Protein AF-A0A8T1FTD6-F1 (afdb_monomer_lite)

Radius of gyration: 71.57 Å; chains: 1; bounding box: 140×74×219 Å

Structure (mmCIF, N/CA/C/O backbone):
data_AF-A0A8T1FTD6-F1
#
_entry.id   AF-A0A8T1FTD6-F1
#
loop_
_atom_site.group_PDB
_atom_site.id
_atom_site.type_symbol
_atom_site.label_atom_id
_atom_site.label_alt_id
_atom_site.label_comp_id
_atom_site.label_asym_id
_atom_site.label_entity_id
_atom_site.label_seq_id
_atom_site.pdbx_PDB_ins_code
_atom_site.Cartn_x
_atom_site.Cartn_y
_atom_site.Cartn_z
_atom_site.occupancy
_atom_site.B_iso_or_equiv
_atom_site.auth_seq_id
_atom_site.auth_comp_id
_atom_site.auth_asym_id
_atom_site.auth_atom_id
_atom_site.pdbx_PDB_model_num
ATOM 1 N N . MET A 1 1 ? 61.901 0.747 -95.618 1.00 60.00 1 MET A N 1
ATOM 2 C CA . MET A 1 1 ? 61.242 2.050 -95.369 1.00 60.00 1 MET A CA 1
ATOM 3 C C . MET A 1 1 ? 59.768 1.871 -94.988 1.00 60.00 1 MET A C 1
ATOM 5 O O . MET A 1 1 ? 59.402 2.328 -93.919 1.00 60.00 1 MET A O 1
ATOM 9 N N . ALA A 1 2 ? 58.939 1.158 -95.769 1.00 61.50 2 ALA A N 1
ATOM 10 C CA . ALA A 1 2 ? 57.506 0.977 -95.464 1.00 61.50 2 ALA A CA 1
ATOM 11 C C . ALA A 1 2 ? 57.196 0.184 -94.167 1.00 61.50 2 ALA A C 1
ATOM 13 O O . ALA A 1 2 ? 56.330 0.604 -93.408 1.00 61.50 2 ALA A O 1
ATOM 14 N N . ASN A 1 3 ? 57.953 -0.881 -93.853 1.00 69.00 3 ASN A N 1
ATOM 15 C CA . ASN A 1 3 ? 57.738 -1.686 -92.632 1.00 69.00 3 ASN A CA 1
ATOM 16 C C . ASN A 1 3 ? 57.957 -0.917 -91.315 1.00 69.00 3 ASN A C 1
ATOM 18 O O . ASN A 1 3 ? 57.307 -1.227 -90.323 1.00 69.00 3 ASN A O 1
ATOM 22 N N . HIS A 1 4 ? 58.845 0.084 -91.285 1.00 73.50 4 HIS A N 1
ATOM 23 C CA . HIS A 1 4 ? 59.092 0.860 -90.061 1.00 73.50 4 HIS A CA 1
ATOM 24 C C . HIS A 1 4 ? 57.955 1.841 -89.762 1.00 73.50 4 HIS A C 1
ATOM 26 O O . HIS A 1 4 ? 57.521 1.931 -88.623 1.00 73.50 4 HIS A O 1
ATOM 32 N N . ALA A 1 5 ? 57.386 2.485 -90.784 1.00 79.50 5 ALA A N 1
ATOM 33 C CA . ALA A 1 5 ? 56.267 3.408 -90.594 1.00 79.50 5 ALA A CA 1
ATOM 34 C C . ALA A 1 5 ? 54.985 2.705 -90.103 1.00 79.50 5 ALA A C 1
ATOM 36 O O . ALA A 1 5 ? 54.202 3.279 -89.347 1.00 79.50 5 ALA A O 1
ATOM 37 N N . GLU A 1 6 ? 54.750 1.463 -90.528 1.00 84.56 6 GLU A N 1
ATOM 38 C CA . GLU A 1 6 ? 53.620 0.659 -90.052 1.00 84.56 6 GLU A CA 1
ATOM 39 C C . GLU A 1 6 ? 53.838 0.163 -88.615 1.00 84.56 6 GLU A C 1
ATOM 41 O O . GLU A 1 6 ? 52.917 0.185 -87.795 1.00 84.56 6 GLU A O 1
ATOM 46 N N . GLN A 1 7 ? 55.079 -0.198 -88.283 1.00 85.75 7 GLN A N 1
ATOM 47 C CA . GLN A 1 7 ? 55.478 -0.548 -86.925 1.00 85.75 7 GLN A CA 1
ATOM 48 C C . GLN A 1 7 ? 55.322 0.641 -85.962 1.00 85.75 7 GLN A C 1
ATOM 50 O O . GLN A 1 7 ? 54.724 0.471 -84.902 1.00 85.75 7 GLN A O 1
ATOM 55 N N . ASP A 1 8 ? 55.734 1.848 -86.355 1.00 88.94 8 ASP A N 1
ATOM 56 C CA . ASP A 1 8 ? 55.569 3.064 -85.547 1.00 88.94 8 ASP A CA 1
ATOM 57 C C . ASP A 1 8 ? 54.092 3.410 -85.318 1.00 88.94 8 ASP A C 1
ATOM 59 O O . ASP A 1 8 ? 53.699 3.798 -84.218 1.00 88.94 8 ASP A O 1
ATOM 63 N N . ARG A 1 9 ? 53.221 3.227 -86.320 1.00 89.38 9 ARG A N 1
ATOM 64 C CA . ARG A 1 9 ? 51.765 3.405 -86.142 1.00 89.38 9 ARG A CA 1
ATOM 65 C C . ARG A 1 9 ? 51.189 2.420 -85.133 1.00 89.38 9 ARG A C 1
ATOM 67 O O . ARG A 1 9 ? 50.358 2.803 -84.312 1.00 89.38 9 ARG A O 1
ATOM 74 N N . ARG A 1 10 ? 51.633 1.162 -85.179 1.00 92.12 10 ARG A N 1
ATOM 75 C CA . ARG A 1 10 ? 51.197 0.127 -84.237 1.00 92.12 10 ARG A CA 1
ATOM 76 C C . ARG A 1 10 ? 51.684 0.414 -82.817 1.00 92.12 10 ARG A C 1
ATOM 78 O O . ARG A 1 10 ? 50.910 0.236 -81.883 1.00 92.12 10 ARG A O 1
ATOM 85 N N . VAL A 1 11 ? 52.922 0.881 -82.657 1.00 93.38 11 VAL A N 1
ATOM 86 C CA . VAL A 1 11 ? 53.468 1.297 -81.356 1.00 93.38 11 VAL A CA 1
ATOM 87 C C . VAL A 1 11 ? 52.673 2.476 -80.797 1.00 93.38 11 VAL A C 1
ATOM 89 O O . VAL A 1 11 ? 52.152 2.364 -79.694 1.00 93.38 11 VAL A O 1
ATOM 92 N N . ASN A 1 12 ? 52.456 3.536 -81.580 1.00 93.44 12 ASN A N 1
ATOM 93 C CA . ASN A 1 12 ? 51.663 4.695 -81.151 1.00 93.44 12 ASN A CA 1
ATOM 94 C C . ASN A 1 12 ? 50.221 4.320 -80.757 1.00 93.44 12 ASN A C 1
ATOM 96 O O . ASN A 1 12 ? 49.676 4.849 -79.790 1.00 93.44 12 ASN A O 1
ATOM 100 N N . PHE A 1 13 ? 49.596 3.388 -81.484 1.00 95.00 13 PHE A N 1
ATOM 101 C CA . PHE A 1 13 ? 48.263 2.886 -81.146 1.00 95.00 13 PHE A CA 1
ATOM 102 C C . PHE A 1 13 ? 48.249 2.128 -79.812 1.00 95.00 13 PHE A C 1
ATOM 104 O O . PHE A 1 13 ? 47.367 2.354 -78.985 1.00 95.00 13 PHE A O 1
ATOM 111 N N . LEU A 1 14 ? 49.235 1.258 -79.577 1.00 95.75 14 LEU A N 1
ATOM 112 C CA . LEU A 1 14 ? 49.368 0.529 -78.314 1.00 95.75 14 LEU A CA 1
ATOM 113 C C . LEU A 1 14 ? 49.694 1.467 -77.144 1.00 95.75 14 LEU A C 1
ATOM 115 O O . LEU A 1 14 ? 49.126 1.309 -76.069 1.00 95.75 14 LEU A O 1
ATOM 119 N N . GLU A 1 15 ? 50.544 2.473 -77.349 1.00 95.44 15 GLU A N 1
ATOM 120 C CA . GLU A 1 15 ? 50.829 3.500 -76.342 1.00 95.44 15 GLU A CA 1
ATOM 121 C C . GLU A 1 15 ? 49.576 4.291 -75.960 1.00 95.44 15 GLU A C 1
ATOM 123 O O . GLU A 1 15 ? 49.365 4.580 -74.781 1.00 95.44 15 GLU A O 1
ATOM 128 N N . GLN A 1 16 ? 48.719 4.616 -76.933 1.00 95.44 16 GLN A N 1
ATOM 129 C CA . GLN A 1 16 ? 47.445 5.271 -76.652 1.00 95.44 16 GLN A CA 1
ATOM 130 C C . GLN A 1 16 ? 46.501 4.351 -75.866 1.00 95.44 16 GLN A C 1
ATOM 132 O O . GLN A 1 16 ? 45.931 4.787 -74.871 1.00 95.44 16 GLN A O 1
ATOM 137 N N . GLN A 1 17 ? 46.396 3.071 -76.239 1.00 96.56 17 GLN A N 1
ATOM 138 C CA . GLN A 1 17 ? 45.593 2.103 -75.483 1.00 96.56 17 GLN A CA 1
ATOM 139 C C . GLN A 1 17 ? 46.074 1.943 -74.039 1.00 96.56 17 GLN A C 1
ATOM 141 O O . GLN A 1 17 ? 45.253 1.863 -73.128 1.00 96.56 17 GLN A O 1
ATOM 146 N N . ILE A 1 18 ? 47.391 1.919 -73.813 1.00 96.69 18 ILE A N 1
ATOM 147 C CA . ILE A 1 18 ? 47.960 1.858 -72.462 1.00 96.69 18 ILE A CA 1
ATOM 148 C C . ILE A 1 18 ? 47.559 3.104 -71.666 1.00 96.69 18 ILE A C 1
ATOM 150 O O . ILE A 1 18 ? 47.078 2.966 -70.544 1.00 96.69 18 ILE A O 1
ATOM 154 N N . LYS A 1 19 ? 47.674 4.305 -72.246 1.00 97.00 19 LYS A N 1
ATOM 155 C CA . LYS A 1 19 ? 47.257 5.555 -71.583 1.00 97.00 19 LYS A CA 1
ATOM 156 C C . LYS A 1 19 ? 45.770 5.557 -71.227 1.00 97.00 19 LYS A C 1
ATOM 158 O O . LYS A 1 19 ? 45.411 5.954 -70.119 1.00 97.00 19 LYS A O 1
ATOM 163 N N . ASP A 1 20 ? 44.915 5.090 -72.133 1.00 96.75 20 ASP A N 1
ATOM 164 C CA . ASP A 1 20 ? 43.470 5.028 -71.904 1.00 96.75 20 ASP A CA 1
ATOM 165 C C . ASP A 1 20 ? 43.126 4.033 -70.779 1.00 96.75 20 ASP A C 1
ATOM 167 O O . ASP A 1 20 ? 42.320 4.340 -69.896 1.00 96.75 20 ASP A O 1
ATOM 171 N N . LEU A 1 21 ? 43.786 2.869 -70.754 1.00 97.25 21 LEU A N 1
ATOM 172 C CA . LEU A 1 21 ? 43.643 1.866 -69.692 1.00 97.25 21 LEU A CA 1
ATOM 173 C C . LEU A 1 21 ? 44.149 2.373 -68.337 1.00 97.25 21 LEU A C 1
ATOM 175 O O . LEU A 1 21 ? 43.490 2.169 -67.318 1.00 97.25 21 LEU A O 1
ATOM 179 N N . GLU A 1 22 ? 45.290 3.059 -68.307 1.00 96.88 22 GLU A N 1
ATOM 180 C CA . GLU A 1 22 ? 45.816 3.670 -67.086 1.00 96.88 22 GLU A CA 1
ATOM 181 C C . GLU A 1 22 ? 44.863 4.733 -66.535 1.00 96.88 22 GLU A C 1
ATOM 183 O O . GLU A 1 22 ? 44.631 4.785 -65.325 1.00 96.88 22 GLU A O 1
ATOM 188 N N . GLN A 1 23 ? 44.276 5.563 -67.402 1.00 96.50 23 GLN A N 1
ATOM 189 C CA . GLN A 1 23 ? 43.288 6.555 -66.989 1.00 96.50 23 GLN A CA 1
ATOM 190 C C . GLN A 1 23 ? 42.015 5.889 -66.457 1.00 96.50 23 GLN A C 1
ATOM 192 O O . GLN A 1 23 ? 41.482 6.319 -65.432 1.00 96.50 23 GLN A O 1
ATOM 197 N N . HIS A 1 24 ? 41.545 4.825 -67.112 1.00 97.31 24 HIS A N 1
ATOM 198 C CA . HIS A 1 24 ? 40.397 4.054 -66.645 1.00 97.31 24 HIS A CA 1
ATOM 199 C C . HIS A 1 24 ? 40.648 3.471 -65.251 1.00 97.31 24 HIS A C 1
ATOM 201 O O . HIS A 1 24 ? 39.852 3.692 -64.338 1.00 97.31 24 HIS A O 1
ATOM 207 N N . LEU A 1 25 ? 41.796 2.819 -65.053 1.00 97.31 25 LEU A N 1
ATOM 208 C CA . LEU A 1 25 ? 42.179 2.243 -63.766 1.00 97.31 25 LEU A CA 1
ATOM 209 C C . LEU A 1 25 ? 42.292 3.318 -62.674 1.00 97.31 25 LEU A C 1
ATOM 211 O O . LEU A 1 25 ? 41.846 3.109 -61.548 1.00 97.31 25 LEU A O 1
ATOM 215 N N . ARG A 1 26 ? 42.852 4.494 -62.990 1.00 96.94 26 ARG A N 1
ATOM 216 C CA . ARG A 1 26 ? 42.913 5.629 -62.051 1.00 96.94 26 ARG A CA 1
ATOM 217 C C . ARG A 1 26 ? 41.517 6.087 -61.632 1.00 96.94 26 ARG A C 1
ATOM 219 O O . ARG A 1 26 ? 41.287 6.280 -60.440 1.00 96.94 26 ARG A O 1
ATOM 226 N N . ASN A 1 27 ? 40.590 6.205 -62.581 1.00 97.06 27 ASN A N 1
ATOM 227 C CA . ASN A 1 27 ? 39.211 6.606 -62.304 1.00 97.06 27 ASN A CA 1
ATOM 228 C C . ASN A 1 27 ? 38.476 5.558 -61.443 1.00 97.06 27 ASN A C 1
ATOM 230 O O . ASN A 1 27 ? 37.770 5.910 -60.494 1.00 97.06 27 ASN A O 1
ATOM 234 N N . GLU A 1 28 ? 38.659 4.266 -61.722 1.00 97.19 28 GLU A N 1
ATOM 235 C CA . GLU A 1 28 ? 38.095 3.176 -60.913 1.00 97.19 28 GLU A CA 1
ATOM 236 C C . GLU A 1 28 ? 38.673 3.155 -59.494 1.00 97.19 28 GLU A C 1
ATOM 238 O O . GLU A 1 28 ? 37.932 3.032 -58.517 1.00 97.19 28 GLU A O 1
ATOM 243 N N . CYS A 1 29 ? 39.985 3.350 -59.353 1.00 97.12 29 CYS A N 1
ATOM 244 C CA . CYS A 1 29 ? 40.634 3.472 -58.052 1.00 97.12 29 CYS A CA 1
ATOM 245 C C . CYS A 1 29 ? 40.098 4.676 -57.268 1.00 97.12 29 CYS A C 1
ATOM 247 O O . CYS A 1 29 ? 39.746 4.535 -56.098 1.00 97.12 29 CYS A O 1
ATOM 249 N N . GLU A 1 30 ? 39.978 5.849 -57.894 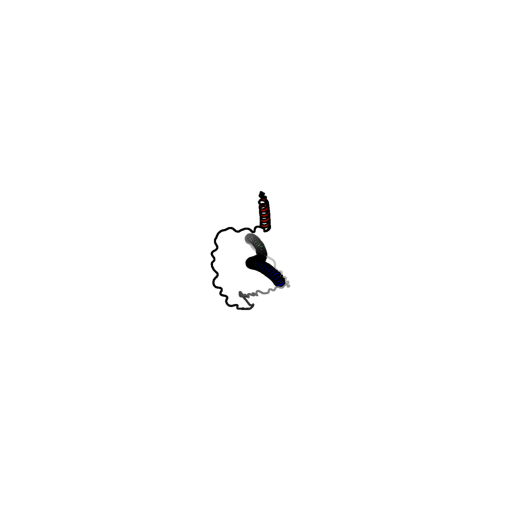1.00 97.25 30 GLU A N 1
ATOM 250 C CA . GLU A 1 30 ? 39.469 7.054 -57.234 1.00 97.25 30 GLU A CA 1
ATOM 251 C C . GLU A 1 30 ? 38.010 6.886 -56.785 1.00 97.25 30 GLU A C 1
ATOM 253 O O . GLU A 1 30 ? 37.657 7.216 -55.649 1.00 97.25 30 GLU A O 1
ATOM 258 N N . THR A 1 31 ? 37.154 6.339 -57.650 1.00 97.31 31 THR A N 1
ATOM 259 C CA . THR A 1 31 ? 35.746 6.074 -57.318 1.00 97.31 31 THR A CA 1
ATOM 260 C C . THR A 1 31 ? 35.609 5.018 -56.222 1.00 97.31 31 THR A C 1
ATOM 262 O O . THR A 1 31 ? 34.808 5.197 -55.300 1.00 97.31 31 THR A O 1
ATOM 265 N N . SER A 1 32 ? 36.429 3.964 -56.259 1.00 97.75 32 SER A N 1
ATOM 266 C CA . SER A 1 32 ? 36.483 2.934 -55.220 1.00 97.75 32 SER A CA 1
ATOM 267 C C . SER A 1 32 ? 36.910 3.512 -53.869 1.00 97.75 32 SER A C 1
ATOM 269 O O . SER A 1 32 ? 36.207 3.317 -52.876 1.00 97.75 32 SER A O 1
ATOM 271 N N . VAL A 1 33 ? 37.984 4.309 -53.818 1.00 97.62 33 VAL A N 1
ATOM 272 C CA . VAL A 1 33 ? 38.462 4.949 -52.579 1.00 97.62 33 VAL A CA 1
ATOM 273 C C . VAL A 1 33 ? 37.423 5.920 -52.016 1.00 97.62 33 VAL A C 1
ATOM 275 O O . VAL A 1 33 ? 37.133 5.877 -50.819 1.00 97.62 33 VAL A O 1
ATOM 278 N N . LYS A 1 34 ? 36.790 6.749 -52.860 1.00 97.75 34 LYS A N 1
ATOM 279 C CA . LYS A 1 34 ? 35.693 7.637 -52.428 1.00 97.75 34 LYS A CA 1
ATOM 280 C C . LYS A 1 34 ? 34.539 6.846 -51.816 1.00 97.75 34 LYS A C 1
ATOM 282 O O . LYS A 1 34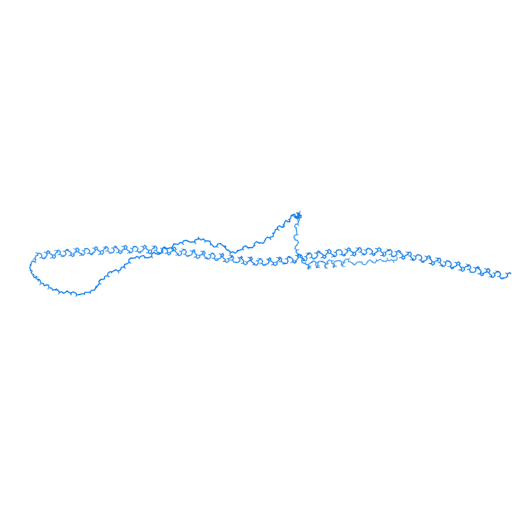 ? 34.024 7.226 -50.763 1.00 97.75 34 LYS A O 1
ATOM 287 N N . ARG A 1 35 ? 34.155 5.727 -52.435 1.00 97.75 35 ARG A N 1
ATOM 288 C CA . ARG A 1 35 ? 33.092 4.854 -51.924 1.00 97.75 35 ARG A CA 1
ATOM 289 C C . ARG A 1 35 ? 33.479 4.198 -50.601 1.00 97.75 35 ARG A C 1
ATOM 291 O O . ARG A 1 35 ? 32.666 4.175 -49.681 1.00 97.75 35 ARG A O 1
ATOM 298 N N . GLN A 1 36 ? 34.708 3.700 -50.480 1.00 97.50 36 GLN A N 1
ATOM 299 C CA . GLN A 1 36 ? 35.217 3.112 -49.239 1.00 97.50 36 GLN A CA 1
ATOM 300 C C . GLN A 1 36 ? 35.231 4.132 -48.096 1.00 97.50 36 GLN A C 1
ATOM 302 O O . GLN A 1 36 ? 34.794 3.813 -46.992 1.00 97.50 36 GLN A O 1
ATOM 307 N N . PHE A 1 37 ? 35.651 5.370 -48.364 1.00 97.94 37 PHE A N 1
ATOM 308 C CA . PHE A 1 37 ? 35.628 6.443 -47.372 1.00 97.94 37 PHE A CA 1
ATOM 309 C C . PHE A 1 37 ? 34.201 6.769 -46.903 1.00 97.94 37 PHE A C 1
ATOM 311 O O . PHE A 1 37 ? 33.947 6.851 -45.703 1.00 97.94 37 PHE A O 1
ATOM 318 N N . GLN A 1 38 ? 33.245 6.874 -47.832 1.00 98.06 38 GLN A N 1
ATOM 319 C CA . GLN A 1 38 ? 31.832 7.092 -47.497 1.00 98.06 38 GLN A CA 1
ATOM 320 C C . GLN A 1 38 ? 31.257 5.957 -46.641 1.00 98.06 38 GLN A C 1
ATOM 322 O O . GLN A 1 38 ? 30.573 6.219 -45.653 1.00 98.06 38 GLN A O 1
ATOM 327 N N . LEU A 1 39 ? 31.554 4.701 -46.987 1.00 98.19 39 LEU A N 1
ATOM 328 C CA . LEU A 1 39 ? 31.126 3.543 -46.199 1.00 98.19 39 LEU A CA 1
ATOM 329 C C . LEU A 1 39 ? 31.743 3.559 -44.797 1.00 98.19 39 LEU A C 1
ATOM 331 O O . LEU A 1 39 ? 31.040 3.316 -43.819 1.00 98.19 39 LEU A O 1
ATOM 335 N N . MET A 1 40 ? 33.027 3.902 -44.675 1.00 97.88 40 MET A N 1
ATOM 336 C CA . MET A 1 40 ? 33.703 4.014 -43.380 1.00 97.88 40 MET A CA 1
ATOM 337 C C . MET A 1 40 ? 33.052 5.082 -42.491 1.00 97.88 40 MET A C 1
ATOM 339 O O . MET A 1 40 ? 32.823 4.846 -41.305 1.00 97.88 40 MET A O 1
ATOM 343 N N . GLN A 1 41 ? 32.686 6.228 -43.069 1.00 97.56 41 GLN A N 1
ATOM 344 C CA . GLN A 1 41 ? 31.978 7.286 -42.351 1.00 97.56 41 GLN A CA 1
ATOM 345 C C . GLN A 1 41 ? 30.579 6.837 -41.902 1.00 97.56 41 GLN A C 1
ATOM 347 O O . GLN A 1 41 ? 30.210 7.045 -40.746 1.00 97.56 41 GLN A O 1
ATOM 352 N N . GLN A 1 42 ? 29.830 6.146 -42.769 1.00 97.88 42 GLN A N 1
ATOM 353 C CA . GLN A 1 42 ? 28.523 5.583 -42.413 1.00 97.88 42 GLN A CA 1
ATOM 354 C C . GLN A 1 42 ? 28.624 4.568 -41.269 1.00 97.88 42 GLN A C 1
ATOM 356 O O . GLN A 1 42 ? 27.808 4.603 -40.349 1.00 97.88 42 GLN A O 1
ATOM 361 N N . VAL A 1 43 ? 29.633 3.691 -41.286 1.00 98.12 43 VAL A N 1
ATOM 362 C CA . VAL A 1 43 ? 29.875 2.726 -40.201 1.00 98.12 43 VAL A CA 1
ATOM 363 C C . VAL A 1 43 ? 30.183 3.447 -38.888 1.00 98.12 43 VAL A C 1
ATOM 365 O O . VAL A 1 43 ? 29.629 3.082 -37.850 1.00 98.12 43 VAL A O 1
ATOM 368 N N . ALA A 1 44 ? 30.999 4.504 -38.919 1.00 97.69 44 ALA A N 1
ATOM 369 C CA . ALA A 1 44 ? 31.298 5.298 -37.729 1.00 97.69 44 ALA A CA 1
ATOM 370 C C . ALA A 1 44 ? 30.042 5.976 -37.149 1.00 97.69 44 ALA A C 1
ATOM 372 O O . ALA A 1 44 ? 29.826 5.958 -35.934 1.00 97.69 44 ALA A O 1
ATOM 373 N N . ASP A 1 45 ? 29.181 6.532 -38.002 1.00 97.50 45 ASP A N 1
ATOM 374 C CA . ASP A 1 45 ? 27.937 7.175 -37.570 1.00 97.50 45 ASP A CA 1
ATOM 375 C C . ASP A 1 45 ? 26.911 6.166 -37.036 1.00 97.50 45 ASP A C 1
ATOM 377 O O . ASP A 1 45 ? 26.231 6.436 -36.040 1.00 97.50 45 ASP A O 1
ATOM 381 N N . LEU A 1 46 ? 26.825 4.978 -37.642 1.00 98.12 46 LEU A N 1
ATOM 382 C CA . LEU A 1 46 ? 26.021 3.875 -37.115 1.00 98.12 46 LEU A CA 1
ATOM 383 C C . LEU A 1 46 ? 26.535 3.409 -35.750 1.00 98.12 46 LEU A C 1
ATOM 385 O O . LEU A 1 46 ? 25.723 3.207 -34.848 1.00 98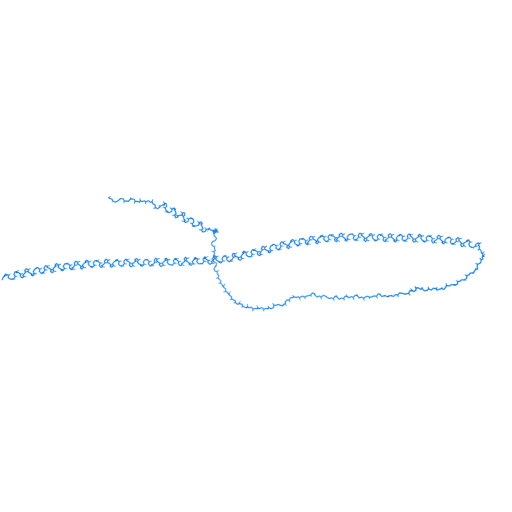.12 46 LEU A O 1
ATOM 389 N N . GLY A 1 47 ? 27.855 3.322 -35.565 1.00 98.19 47 GLY A N 1
ATOM 390 C CA . GLY A 1 47 ? 28.472 3.004 -34.276 1.00 98.19 47 GLY A CA 1
ATOM 391 C C . GLY A 1 47 ? 28.075 3.995 -33.178 1.00 98.19 47 GLY A C 1
ATOM 392 O O . GLY A 1 47 ? 27.620 3.587 -32.112 1.00 98.19 47 GLY A O 1
ATOM 393 N N . LYS A 1 48 ? 28.134 5.304 -33.461 1.00 98.06 48 LYS A N 1
ATOM 394 C CA . LYS A 1 48 ? 27.684 6.347 -32.516 1.00 98.06 48 LYS A CA 1
ATOM 395 C C . LYS A 1 48 ? 26.194 6.227 -32.189 1.00 98.06 48 LYS A C 1
ATOM 397 O O . LYS A 1 48 ? 25.799 6.341 -31.031 1.00 98.06 48 LYS A O 1
ATOM 402 N N . ARG A 1 49 ? 25.349 5.986 -33.198 1.00 97.56 49 ARG A N 1
ATOM 403 C CA . ARG A 1 49 ? 23.901 5.803 -32.992 1.00 97.56 49 ARG A CA 1
ATOM 404 C C . ARG A 1 49 ? 23.595 4.566 -32.154 1.00 97.56 49 ARG A C 1
ATOM 406 O O . ARG A 1 49 ? 22.674 4.618 -31.342 1.00 97.56 49 ARG A O 1
ATOM 413 N N . LEU A 1 50 ? 24.340 3.480 -32.343 1.00 98.19 50 LEU A N 1
ATOM 414 C CA . LEU A 1 50 ? 24.192 2.266 -31.548 1.00 98.19 50 LEU A CA 1
ATOM 415 C C . LEU A 1 50 ? 24.541 2.534 -30.081 1.00 98.19 50 LEU A C 1
ATOM 417 O O . LEU A 1 50 ? 23.710 2.267 -29.220 1.00 98.19 50 LEU A O 1
ATOM 421 N N . GLN A 1 51 ? 25.682 3.173 -29.812 1.00 97.62 51 GLN A N 1
ATOM 422 C CA . GLN A 1 51 ? 26.089 3.550 -28.453 1.00 97.62 51 GLN A CA 1
ATOM 423 C C . GLN A 1 51 ? 25.041 4.426 -27.750 1.00 97.62 51 GLN A C 1
ATOM 425 O O . GLN A 1 51 ? 24.710 4.199 -26.588 1.00 97.62 51 GLN A O 1
ATOM 430 N N . LEU A 1 52 ? 24.466 5.405 -28.460 1.00 97.81 52 LEU A N 1
ATOM 431 C CA . LEU A 1 52 ? 23.394 6.242 -27.912 1.00 97.81 52 LEU A CA 1
ATOM 432 C C . LEU A 1 52 ? 22.130 5.433 -27.592 1.00 97.81 52 LEU A C 1
ATOM 434 O O . LEU A 1 52 ? 21.504 5.655 -26.555 1.00 97.81 52 LEU A O 1
ATOM 438 N N . LYS A 1 53 ? 21.754 4.484 -28.457 1.00 96.62 53 LYS A N 1
ATOM 439 C CA . LYS A 1 53 ? 20.606 3.600 -28.213 1.00 96.62 53 LYS A CA 1
ATOM 440 C C . LYS A 1 53 ? 20.845 2.658 -27.037 1.00 96.62 53 LYS A C 1
ATOM 442 O O . LYS A 1 53 ? 19.929 2.460 -26.244 1.00 96.62 53 LYS A O 1
ATOM 447 N N . GLU A 1 54 ? 22.044 2.107 -26.898 1.00 98.06 54 GLU A N 1
ATOM 448 C CA . GLU A 1 54 ? 22.420 1.262 -25.760 1.00 98.06 54 GLU A CA 1
ATOM 449 C C . GLU A 1 54 ? 22.353 2.049 -24.448 1.00 98.06 54 GLU A C 1
ATOM 451 O O . GLU A 1 54 ? 21.717 1.600 -23.495 1.00 98.06 54 GLU A O 1
ATOM 456 N N . ALA A 1 55 ? 22.907 3.265 -24.419 1.00 97.06 55 ALA A N 1
ATOM 457 C CA . ALA A 1 55 ? 22.825 4.146 -23.256 1.00 97.06 55 ALA A CA 1
ATOM 458 C C . ALA A 1 55 ? 21.368 4.471 -22.877 1.00 97.06 55 ALA A C 1
ATOM 460 O O . ALA A 1 55 ? 20.994 4.362 -21.709 1.00 97.06 55 ALA A O 1
ATOM 461 N N . ALA A 1 56 ? 20.526 4.806 -23.861 1.00 96.19 56 ALA A N 1
ATOM 462 C CA . ALA A 1 56 ? 19.106 5.070 -23.634 1.00 96.19 56 ALA A CA 1
ATOM 463 C C . ALA A 1 56 ? 18.355 3.828 -23.124 1.00 96.19 56 ALA A C 1
ATOM 465 O O . ALA A 1 56 ? 17.539 3.929 -22.210 1.00 96.19 56 ALA A O 1
ATOM 466 N N . THR A 1 57 ? 18.656 2.651 -23.675 1.00 97.00 57 THR A N 1
ATOM 467 C CA . THR A 1 57 ? 18.033 1.386 -23.258 1.00 97.00 57 THR A CA 1
ATOM 468 C C . THR A 1 57 ? 18.415 1.041 -21.822 1.00 97.00 57 THR A C 1
ATOM 470 O O . THR A 1 57 ? 17.543 0.716 -21.023 1.00 97.00 57 THR A O 1
ATOM 473 N N . ASN A 1 58 ? 19.689 1.193 -21.457 1.00 97.81 58 ASN A N 1
ATOM 474 C CA . ASN A 1 58 ? 20.160 0.968 -20.091 1.00 97.81 58 ASN A CA 1
ATOM 475 C C . ASN A 1 58 ? 19.499 1.928 -19.094 1.00 97.81 58 ASN A C 1
ATOM 477 O O . ASN A 1 58 ? 19.072 1.504 -18.020 1.00 97.81 58 ASN A O 1
ATOM 481 N N . TYR A 1 59 ? 19.354 3.202 -19.466 1.00 97.56 59 TYR A N 1
ATOM 482 C CA . TYR A 1 59 ? 18.656 4.187 -18.643 1.00 97.56 59 TYR A CA 1
ATOM 483 C C . TYR A 1 59 ? 17.178 3.821 -18.430 1.00 97.56 59 TYR A C 1
ATOM 485 O O . TYR A 1 59 ? 16.689 3.832 -17.300 1.00 97.56 59 TYR A O 1
ATOM 493 N N . LEU A 1 60 ? 16.470 3.430 -19.494 1.00 97.56 60 LEU A N 1
ATOM 494 C CA . LEU A 1 60 ? 15.077 2.987 -19.396 1.00 97.56 60 LEU A CA 1
ATOM 495 C C . LEU A 1 60 ? 14.936 1.707 -18.563 1.00 97.56 60 LEU A C 1
ATOM 497 O O . LEU A 1 60 ? 14.006 1.595 -17.766 1.00 97.56 60 LEU A O 1
ATOM 501 N N . GLN A 1 61 ? 15.874 0.767 -18.694 1.00 97.38 61 GLN A N 1
ATOM 502 C CA . GLN A 1 61 ? 15.908 -0.453 -17.889 1.00 97.38 61 GLN A CA 1
ATOM 503 C C . GLN A 1 61 ? 16.072 -0.129 -16.397 1.00 97.38 61 GLN A C 1
ATOM 505 O O . GLN A 1 61 ? 15.402 -0.728 -15.554 1.00 97.38 61 GLN A O 1
ATOM 510 N N . GLN A 1 62 ? 16.934 0.835 -16.062 1.00 97.81 62 GLN A N 1
ATOM 511 C CA . GLN A 1 62 ? 17.111 1.298 -14.689 1.00 97.81 62 GLN A CA 1
ATOM 512 C C . GLN A 1 62 ? 15.818 1.914 -14.138 1.00 97.81 62 GLN A C 1
ATOM 514 O O . GLN A 1 62 ? 15.360 1.504 -13.072 1.00 97.81 62 GLN A O 1
ATOM 519 N N . GLN A 1 63 ? 15.195 2.830 -14.884 1.00 96.56 63 GLN A N 1
ATOM 520 C CA . GLN A 1 63 ? 13.925 3.456 -14.495 1.00 96.56 63 GLN A CA 1
ATOM 521 C C . GLN A 1 63 ? 12.810 2.420 -14.283 1.00 96.56 63 GLN A C 1
ATOM 523 O O . GLN A 1 63 ? 12.064 2.490 -13.306 1.00 96.56 63 GLN A O 1
ATOM 528 N N . LEU A 1 64 ? 12.725 1.409 -15.154 1.00 97.06 64 LEU A N 1
ATOM 529 C CA . LEU A 1 64 ? 11.765 0.316 -15.007 1.00 97.06 64 LEU A CA 1
ATOM 530 C C . LEU A 1 64 ? 12.000 -0.478 -13.715 1.00 97.06 64 LEU A C 1
ATOM 532 O O . LEU A 1 64 ? 11.050 -0.787 -12.997 1.00 97.06 64 LEU A O 1
ATOM 536 N N . ASN A 1 65 ? 13.256 -0.793 -13.397 1.00 97.50 65 ASN A N 1
ATOM 537 C CA . ASN A 1 65 ? 13.601 -1.524 -12.180 1.00 97.50 65 ASN A CA 1
ATOM 538 C C . ASN A 1 65 ? 13.283 -0.718 -10.912 1.00 97.50 65 ASN A C 1
ATOM 540 O O . ASN A 1 65 ? 12.755 -1.280 -9.951 1.00 97.50 65 ASN A O 1
ATOM 544 N N . GLU A 1 66 ? 13.551 0.588 -10.918 1.00 96.50 66 GLU A N 1
ATOM 545 C CA . GLU A 1 66 ? 13.197 1.498 -9.823 1.00 96.50 66 GLU A CA 1
ATOM 546 C C . GLU A 1 66 ? 11.676 1.550 -9.617 1.00 96.50 66 GLU A C 1
ATOM 548 O O . GLU A 1 66 ? 11.192 1.358 -8.497 1.00 96.50 66 GLU A O 1
ATOM 553 N N . ALA A 1 67 ? 10.907 1.707 -10.700 1.00 94.06 67 ALA A N 1
ATOM 554 C CA . ALA A 1 67 ? 9.447 1.717 -10.654 1.00 94.06 67 ALA A CA 1
ATOM 555 C C . ALA A 1 67 ? 8.867 0.380 -10.157 1.00 94.06 67 ALA A C 1
ATOM 557 O O . ALA A 1 67 ? 7.973 0.365 -9.309 1.00 94.06 67 ALA A O 1
ATOM 558 N N . LEU A 1 68 ? 9.404 -0.754 -10.623 1.00 97.25 68 LEU A N 1
ATOM 559 C CA . LEU A 1 68 ? 9.009 -2.083 -10.147 1.00 97.25 68 LEU A CA 1
ATOM 560 C C . LEU A 1 68 ? 9.336 -2.279 -8.662 1.00 97.25 68 LEU A C 1
ATOM 562 O O . LEU A 1 68 ? 8.536 -2.867 -7.931 1.00 97.25 68 LEU A O 1
ATOM 566 N N . GLY A 1 69 ? 10.485 -1.780 -8.202 1.00 97.38 69 GLY A N 1
ATOM 567 C CA . GLY A 1 69 ? 10.861 -1.786 -6.790 1.00 97.38 69 GLY A CA 1
ATOM 568 C C . GLY A 1 69 ? 9.884 -0.979 -5.932 1.00 97.38 69 GLY A C 1
ATOM 569 O O . GLY A 1 69 ? 9.369 -1.491 -4.935 1.00 97.38 69 GLY A O 1
ATOM 570 N N . ALA A 1 70 ? 9.565 0.246 -6.356 1.00 95.31 70 ALA A N 1
ATOM 571 C CA . ALA A 1 70 ? 8.606 1.112 -5.677 1.00 95.31 70 ALA A CA 1
ATOM 572 C C . ALA A 1 70 ? 7.202 0.487 -5.620 1.00 95.31 70 ALA A C 1
ATOM 574 O O . ALA A 1 70 ? 6.584 0.456 -4.554 1.00 95.31 70 ALA A O 1
ATOM 575 N N . TYR A 1 71 ? 6.731 -0.085 -6.731 1.00 96.19 71 TYR A N 1
ATOM 576 C CA . TYR A 1 71 ? 5.443 -0.776 -6.795 1.00 96.19 71 TYR A CA 1
ATOM 577 C C . TYR A 1 71 ? 5.377 -1.964 -5.825 1.00 96.19 71 TYR A C 1
ATOM 579 O O . TYR A 1 71 ? 4.412 -2.100 -5.073 1.00 96.19 71 TYR A O 1
ATOM 587 N N . ARG A 1 72 ? 6.421 -2.804 -5.780 1.00 97.81 72 ARG A N 1
ATOM 588 C CA . ARG A 1 72 ? 6.491 -3.939 -4.842 1.00 97.81 72 ARG A CA 1
ATOM 589 C C . ARG A 1 72 ? 6.453 -3.475 -3.385 1.00 97.81 72 ARG A C 1
ATOM 591 O O . ARG A 1 72 ? 5.708 -4.048 -2.594 1.00 97.81 72 ARG A O 1
ATOM 598 N N . ALA A 1 73 ? 7.197 -2.424 -3.040 1.00 96.38 73 ALA A N 1
ATOM 599 C CA . ALA A 1 73 ? 7.184 -1.856 -1.693 1.00 96.38 73 ALA A CA 1
ATOM 600 C C . ALA A 1 73 ? 5.803 -1.287 -1.321 1.00 96.38 73 ALA A C 1
ATOM 602 O O . ALA A 1 73 ? 5.323 -1.484 -0.204 1.00 96.38 73 ALA A O 1
ATOM 603 N N . GLN A 1 74 ? 5.131 -0.613 -2.258 1.00 95.94 74 GLN A N 1
ATOM 604 C CA . GLN A 1 74 ? 3.775 -0.111 -2.048 1.00 95.94 74 GLN A CA 1
ATOM 605 C C . GLN A 1 74 ? 2.772 -1.253 -1.861 1.00 95.94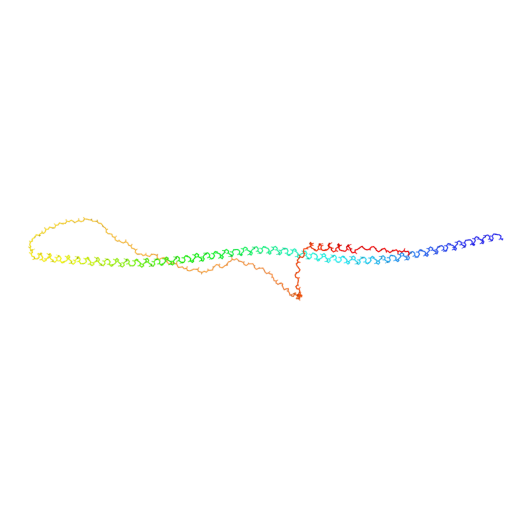 74 GLN A C 1
ATOM 607 O O . GLN A 1 74 ? 1.914 -1.170 -0.982 1.00 95.94 74 GLN A O 1
ATOM 612 N N . ARG A 1 75 ? 2.902 -2.336 -2.636 1.00 95.81 75 ARG A N 1
ATOM 613 C CA . ARG A 1 75 ? 2.041 -3.512 -2.503 1.00 95.81 75 ARG A CA 1
ATOM 614 C C . ARG A 1 75 ? 2.189 -4.175 -1.135 1.00 95.81 75 ARG A C 1
ATOM 616 O O . ARG A 1 75 ? 1.182 -4.411 -0.481 1.00 95.81 75 ARG A O 1
ATOM 623 N N . GLN A 1 76 ? 3.422 -4.372 -0.669 1.00 95.69 76 GLN A N 1
ATOM 624 C CA . GLN A 1 76 ? 3.686 -4.916 0.668 1.00 95.69 76 GLN A CA 1
ATOM 625 C C . GLN A 1 76 ? 3.058 -4.062 1.777 1.00 95.69 76 GLN A C 1
ATOM 627 O O . GLN A 1 76 ? 2.456 -4.601 2.701 1.00 95.69 76 GLN A O 1
ATOM 632 N N . ARG A 1 77 ? 3.141 -2.728 1.669 1.00 95.19 77 ARG A N 1
ATOM 633 C CA . ARG A 1 77 ? 2.478 -1.818 2.618 1.00 95.19 77 ARG A CA 1
ATOM 634 C C . ARG A 1 77 ? 0.957 -1.955 2.584 1.00 95.19 77 ARG A C 1
ATOM 636 O O . ARG A 1 77 ? 0.334 -1.933 3.638 1.00 95.19 77 ARG A O 1
ATOM 643 N N . ALA A 1 78 ? 0.360 -2.087 1.400 1.00 92.69 78 ALA A N 1
ATOM 644 C CA . ALA A 1 78 ? -1.082 -2.275 1.268 1.00 92.69 78 ALA A CA 1
ATOM 645 C C . ALA A 1 78 ? -1.543 -3.593 1.910 1.00 92.69 78 ALA A C 1
ATOM 647 O O . ALA A 1 78 ? -2.506 -3.589 2.673 1.00 92.69 78 ALA A O 1
ATOM 648 N N . ASP A 1 79 ? -0.818 -4.688 1.669 1.00 94.19 79 ASP A N 1
ATOM 649 C CA . ASP A 1 79 ? -1.124 -5.992 2.263 1.00 94.19 79 ASP A CA 1
ATOM 650 C C . ASP A 1 79 ? -0.963 -5.949 3.802 1.00 94.19 79 ASP A C 1
ATOM 652 O O . ASP A 1 79 ? -1.804 -6.473 4.534 1.00 94.19 79 ASP A O 1
ATOM 656 N N . GLN A 1 80 ? 0.058 -5.249 4.319 1.00 92.75 80 GLN A N 1
ATOM 657 C CA . GLN A 1 80 ? 0.238 -5.040 5.762 1.00 92.75 80 GLN A CA 1
ATOM 658 C C . GLN A 1 80 ? -0.915 -4.235 6.380 1.00 92.75 80 GLN A C 1
ATOM 660 O O . GLN A 1 80 ? -1.478 -4.642 7.396 1.00 92.75 80 GLN A O 1
ATOM 665 N N . LEU A 1 81 ? -1.314 -3.126 5.750 1.00 92.19 81 LEU A N 1
ATOM 666 C CA . LEU A 1 81 ? -2.453 -2.323 6.203 1.00 92.19 81 LEU A CA 1
ATOM 667 C C . LEU A 1 81 ? -3.764 -3.118 6.166 1.00 92.19 81 LEU A C 1
ATOM 669 O O . LEU A 1 81 ? -4.609 -2.942 7.042 1.00 92.19 81 LEU A O 1
ATOM 673 N N . GLN A 1 82 ? -3.932 -4.016 5.192 1.00 90.25 82 GLN A N 1
ATOM 674 C CA . GLN A 1 82 ? -5.093 -4.897 5.118 1.00 90.25 82 GLN A CA 1
ATOM 675 C C . GLN A 1 82 ? -5.141 -5.862 6.312 1.00 90.25 82 GLN A C 1
ATOM 677 O O . GLN A 1 82 ? -6.187 -5.973 6.955 1.00 90.25 82 GLN A O 1
ATOM 682 N N . LEU A 1 83 ? -4.018 -6.493 6.669 1.00 88.88 83 LEU A N 1
ATOM 683 C CA . LEU A 1 83 ? -3.928 -7.355 7.855 1.00 88.88 83 LEU A CA 1
ATOM 684 C C . LEU A 1 83 ? -4.201 -6.581 9.155 1.00 88.88 83 LEU A C 1
ATOM 686 O O . LEU A 1 83 ? -4.978 -7.032 9.998 1.00 88.88 83 LEU A O 1
ATOM 690 N N . GLU A 1 84 ? -3.622 -5.386 9.302 1.00 89.25 84 GLU A N 1
ATOM 691 C CA . GLU A 1 84 ? -3.869 -4.517 10.459 1.00 89.25 84 GLU A CA 1
ATOM 692 C C . GLU A 1 84 ? -5.336 -4.070 10.544 1.00 89.25 84 GLU A C 1
ATOM 694 O O . GLU A 1 84 ? -5.894 -3.983 11.640 1.00 89.25 84 GLU A O 1
ATOM 699 N N . SER A 1 85 ? -5.983 -3.811 9.403 1.00 81.31 85 SER A N 1
ATOM 700 C CA . SER A 1 85 ? -7.399 -3.435 9.358 1.00 81.31 85 SER A CA 1
ATOM 701 C C . SER A 1 85 ? -8.325 -4.570 9.807 1.00 81.31 85 SER A C 1
ATOM 703 O O . SER A 1 85 ? -9.270 -4.311 10.552 1.00 81.31 85 SER A O 1
ATOM 705 N N . GLY A 1 86 ? -8.018 -5.823 9.442 1.00 84.75 86 GLY A N 1
ATOM 706 C CA . GLY A 1 86 ? -8.753 -7.001 9.914 1.00 84.75 86 GLY A CA 1
ATOM 707 C C . GLY A 1 86 ? -8.631 -7.183 11.429 1.00 84.75 86 GLY A C 1
ATOM 708 O O . GLY A 1 86 ? -9.637 -7.327 12.118 1.00 84.75 86 GLY A O 1
ATOM 709 N N . SER A 1 87 ? -7.412 -7.055 11.963 1.00 88.12 87 SER A N 1
ATOM 710 C CA . SER A 1 87 ? -7.151 -7.130 13.409 1.00 88.12 87 SER A CA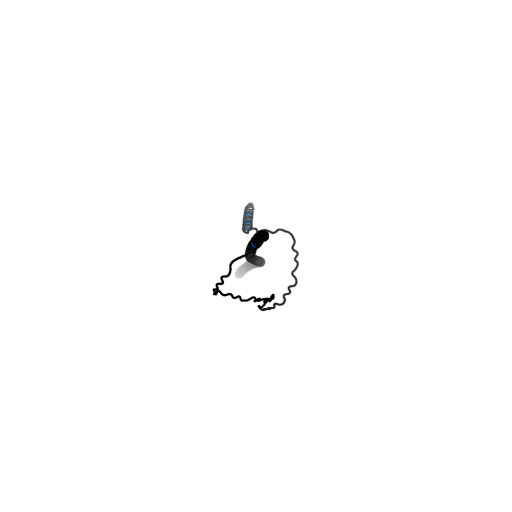 1
ATOM 711 C C . SER A 1 87 ? -7.899 -6.048 14.202 1.00 88.12 87 SER A C 1
ATOM 713 O O . SER A 1 87 ? -8.534 -6.334 15.218 1.00 88.12 87 SER A O 1
ATOM 715 N N . LYS A 1 88 ? -7.914 -4.803 13.703 1.00 87.44 88 LYS A N 1
ATOM 716 C CA . LYS A 1 88 ? -8.674 -3.703 14.323 1.00 87.44 88 LYS A CA 1
ATOM 717 C C . LYS A 1 88 ? -10.184 -3.941 14.297 1.00 87.44 88 LYS A C 1
ATOM 719 O O . LYS A 1 88 ? -10.862 -3.584 15.256 1.00 87.44 88 LYS A O 1
ATOM 724 N N . ALA A 1 89 ? -10.720 -4.538 13.231 1.00 86.38 89 ALA A N 1
ATOM 725 C CA . ALA A 1 89 ? -12.142 -4.863 13.155 1.00 86.38 89 ALA A CA 1
ATOM 726 C C . ALA A 1 89 ? -12.544 -5.895 14.223 1.00 86.38 89 ALA A C 1
ATOM 728 O O . ALA A 1 89 ? -13.528 -5.687 14.933 1.00 86.38 89 ALA A O 1
ATOM 729 N N . GLU A 1 90 ? -11.750 -6.955 14.400 1.00 87.25 90 GLU A N 1
ATOM 730 C CA . GLU A 1 90 ? -11.969 -7.941 15.466 1.00 87.25 90 GLU A CA 1
ATOM 731 C C . GLU A 1 90 ? -11.827 -7.324 16.863 1.00 87.25 90 GLU A C 1
ATOM 733 O O . GLU A 1 90 ? -12.631 -7.602 17.755 1.00 87.25 90 GLU A O 1
ATOM 738 N N . GLN A 1 91 ? -10.828 -6.460 17.062 1.00 88.62 91 GLN A N 1
ATOM 739 C CA . GLN A 1 91 ? -10.641 -5.743 18.322 1.00 88.62 91 GLN A CA 1
ATOM 740 C C . GLN A 1 91 ? -11.858 -4.869 18.656 1.00 88.62 91 GLN A C 1
ATOM 742 O O . GLN A 1 91 ? -12.355 -4.931 19.780 1.00 88.62 91 GLN A O 1
ATOM 747 N N . ASN A 1 92 ? -12.379 -4.118 17.683 1.00 92.81 92 ASN A N 1
ATOM 748 C CA . ASN A 1 92 ? -13.567 -3.283 17.866 1.00 92.81 92 ASN A CA 1
ATOM 749 C C . ASN A 1 92 ? -14.809 -4.117 18.208 1.00 92.81 92 ASN A C 1
ATOM 751 O O . ASN A 1 92 ? -15.579 -3.729 19.083 1.00 92.81 92 ASN A O 1
ATOM 755 N N . GLN A 1 93 ? -14.993 -5.277 17.568 1.00 92.88 93 GLN A N 1
ATOM 756 C CA . GLN A 1 93 ? -16.093 -6.189 17.903 1.00 92.88 93 GLN A CA 1
ATOM 757 C C . GLN A 1 93 ? -15.998 -6.690 19.350 1.00 92.88 93 GLN A C 1
ATOM 759 O O . GLN A 1 93 ? -16.997 -6.691 20.070 1.00 92.88 93 GLN A O 1
ATOM 764 N N . ARG A 1 94 ? -14.797 -7.073 19.809 1.00 90.19 94 ARG A N 1
ATOM 765 C CA . ARG A 1 94 ? -14.572 -7.488 21.205 1.00 90.19 94 ARG A CA 1
ATOM 766 C C . ARG A 1 94 ? -14.819 -6.343 22.186 1.00 90.19 94 ARG A C 1
ATOM 768 O O . ARG A 1 94 ? -15.439 -6.559 23.223 1.00 90.19 94 ARG A O 1
ATOM 775 N N . GLU A 1 95 ? -14.376 -5.130 21.858 1.00 94.44 95 GLU A N 1
ATOM 776 C CA . GLU A 1 95 ? -14.619 -3.947 22.687 1.00 94.44 95 GLU A CA 1
ATOM 777 C C . GLU A 1 95 ? -16.118 -3.628 22.793 1.00 94.44 95 GLU A C 1
ATOM 779 O O . GLU A 1 95 ? -16.615 -3.351 23.884 1.00 94.44 95 GLU A O 1
ATOM 784 N N . GLN A 1 96 ? -16.864 -3.728 21.690 1.00 95.00 96 GLN A N 1
ATOM 785 C CA . GLN A 1 96 ? -18.313 -3.532 21.690 1.00 95.00 96 GLN A CA 1
ATOM 786 C C . GLN A 1 96 ? -19.032 -4.578 22.555 1.00 95.00 96 GLN A C 1
ATOM 788 O O . GLN A 1 96 ? -19.869 -4.211 23.379 1.00 95.00 96 GLN A O 1
ATOM 793 N N . ALA A 1 97 ? -18.663 -5.858 22.439 1.00 93.94 97 ALA A N 1
ATOM 794 C CA . ALA A 1 97 ? -19.232 -6.922 23.268 1.00 93.94 97 ALA A CA 1
ATOM 795 C C . ALA A 1 97 ? -18.978 -6.690 24.771 1.00 93.94 97 ALA A C 1
ATOM 797 O O . ALA A 1 97 ? -19.874 -6.891 25.594 1.00 93.94 97 ALA A O 1
ATOM 798 N N . LEU A 1 98 ? -17.780 -6.214 25.134 1.00 94.69 98 LEU A N 1
ATOM 799 C CA . LEU A 1 98 ? -17.453 -5.844 26.514 1.00 94.69 98 LEU A CA 1
ATOM 800 C C . LEU A 1 98 ? -18.286 -4.654 27.003 1.00 94.69 98 LEU A C 1
ATOM 802 O O . LEU A 1 98 ? -18.803 -4.698 28.117 1.00 94.69 98 LEU A O 1
ATOM 806 N N . ARG A 1 99 ? -18.468 -3.617 26.174 1.00 95.88 99 ARG A N 1
ATOM 807 C CA . ARG A 1 99 ? -19.317 -2.461 26.512 1.00 95.88 99 ARG A CA 1
ATOM 808 C C . ARG A 1 99 ? -20.760 -2.881 26.787 1.00 95.88 99 ARG A C 1
ATOM 810 O O . ARG A 1 99 ? -21.332 -2.447 27.782 1.00 95.88 99 ARG A O 1
ATOM 817 N N . GLU A 1 100 ? -21.329 -3.756 25.961 1.00 97.12 100 GLU A N 1
ATOM 818 C CA . GLU A 1 100 ? -22.677 -4.287 26.193 1.00 97.12 100 GLU A CA 1
ATOM 819 C C . GLU A 1 100 ? -22.765 -5.116 27.479 1.00 97.12 100 GLU A C 1
ATOM 821 O O . GLU A 1 100 ? -23.741 -5.016 28.220 1.00 97.12 100 GLU A O 1
ATOM 826 N N . HIS A 1 101 ? -21.755 -5.940 27.768 1.00 97.19 101 HIS A N 1
ATOM 827 C CA . HIS A 1 101 ? -21.713 -6.718 29.005 1.00 97.19 101 HIS A CA 1
ATOM 828 C C . HIS A 1 101 ? -21.661 -5.815 30.245 1.00 97.19 101 HIS A C 1
ATOM 830 O O . HIS A 1 101 ? -22.426 -6.031 31.182 1.00 97.19 101 HIS A O 1
ATOM 836 N N . ILE A 1 102 ? -20.821 -4.775 30.227 1.00 97.19 102 ILE A N 1
ATOM 837 C CA . ILE A 1 102 ? -20.737 -3.782 31.307 1.00 97.19 102 ILE A CA 1
ATOM 838 C C . ILE A 1 102 ? -22.088 -3.085 31.495 1.00 97.19 102 ILE A C 1
ATOM 840 O O . ILE A 1 102 ? -22.578 -3.025 32.616 1.00 97.19 102 ILE A O 1
ATOM 844 N N . GLN A 1 103 ? -22.743 -2.644 30.416 1.00 97.69 103 GLN A N 1
ATOM 845 C CA . GLN A 1 103 ? -24.071 -2.023 30.507 1.00 97.69 103 GLN A CA 1
ATOM 846 C C . GLN A 1 103 ? -25.114 -2.951 31.147 1.00 97.69 103 GLN A C 1
ATOM 848 O O . GLN A 1 103 ? -25.919 -2.505 31.966 1.00 97.69 103 GLN A O 1
ATOM 853 N N . ARG A 1 104 ? -25.097 -4.249 30.810 1.00 97.62 104 ARG A N 1
ATOM 854 C CA . ARG A 1 104 ? -25.980 -5.244 31.444 1.00 97.62 104 ARG A CA 1
ATOM 855 C C . ARG A 1 104 ? -25.657 -5.417 32.930 1.00 97.62 104 ARG A C 1
ATOM 857 O O . ARG A 1 104 ? -26.581 -5.471 33.736 1.00 97.62 104 ARG A O 1
ATOM 864 N N . GLN A 1 105 ? -24.377 -5.465 33.303 1.00 96.81 105 GLN A N 1
ATOM 865 C CA . GLN A 1 105 ? -23.962 -5.553 34.707 1.00 96.81 105 GLN A CA 1
ATOM 866 C C . GLN A 1 105 ? -24.361 -4.309 35.507 1.00 96.81 105 GLN A C 1
ATOM 868 O O . GLN A 1 105 ? -24.887 -4.437 36.607 1.00 96.81 105 GLN A O 1
ATOM 873 N N . GLU A 1 106 ? -24.181 -3.110 34.954 1.00 97.62 106 GLU A N 1
ATOM 874 C CA . GLU A 1 106 ? -24.622 -1.862 35.588 1.00 97.62 106 GLU A CA 1
ATOM 875 C C . GLU A 1 106 ? -26.135 -1.849 35.819 1.00 97.62 106 GLU A C 1
ATOM 877 O O . GLU A 1 106 ? -26.603 -1.419 36.873 1.00 97.62 106 GLU A O 1
ATOM 882 N N . GLN A 1 107 ? -26.908 -2.351 34.853 1.00 97.81 107 GLN A N 1
ATOM 883 C CA . GLN A 1 107 ? -28.351 -2.481 34.999 1.00 97.81 107 GLN A CA 1
ATOM 884 C C . GLN A 1 107 ? -28.728 -3.478 36.103 1.00 97.81 107 GLN A C 1
ATOM 886 O O . GLN A 1 107 ? -29.547 -3.143 36.956 1.00 97.81 107 GLN A O 1
ATOM 891 N N . GLN A 1 108 ? -28.085 -4.648 36.148 1.00 97.44 108 GLN A N 1
ATOM 892 C CA . GLN A 1 108 ? -28.298 -5.631 37.216 1.00 97.44 108 GLN A CA 1
ATOM 893 C C . GLN A 1 108 ? -27.956 -5.070 38.599 1.00 97.44 108 GLN A C 1
ATOM 895 O O . GLN A 1 108 ? -28.697 -5.300 39.550 1.00 97.44 108 GLN A O 1
ATOM 900 N N . ILE A 1 109 ? -26.870 -4.302 38.720 1.00 97.88 109 ILE A N 1
ATOM 901 C CA . ILE A 1 109 ? -26.496 -3.653 39.982 1.00 97.88 109 ILE A CA 1
ATOM 902 C C . ILE A 1 109 ? -27.578 -2.657 40.410 1.00 97.88 109 ILE A C 1
ATOM 904 O O . ILE A 1 109 ? -27.977 -2.664 41.573 1.00 97.88 109 ILE A O 1
ATOM 908 N N . ARG A 1 110 ? -28.097 -1.833 39.487 1.00 97.31 110 ARG A N 1
ATOM 909 C CA . ARG A 1 110 ? -29.199 -0.902 39.789 1.00 97.31 110 ARG A CA 1
ATOM 910 C C . ARG A 1 110 ? -30.455 -1.634 40.260 1.00 97.31 110 ARG A C 1
ATOM 912 O O . ARG A 1 110 ? -31.071 -1.217 41.236 1.00 97.31 110 ARG A O 1
ATOM 919 N N . GLU A 1 111 ? -30.818 -2.729 39.599 1.00 97.38 111 GLU A N 1
ATOM 920 C CA . GLU A 1 111 ? -31.974 -3.552 39.973 1.00 97.38 111 GLU A CA 1
ATOM 921 C C . GLU A 1 111 ? -31.793 -4.203 41.350 1.00 97.38 111 GLU A C 1
ATOM 923 O O . GLU A 1 111 ? -32.700 -4.156 42.179 1.00 97.38 111 GLU A O 1
ATOM 928 N N . GLN A 1 112 ? -30.607 -4.743 41.640 1.00 96.38 112 GLN A N 1
ATOM 929 C CA . GLN A 1 112 ? -30.283 -5.302 42.953 1.00 96.38 112 GLN A CA 1
ATOM 930 C C . GLN A 1 112 ? -30.310 -4.237 44.053 1.00 96.38 112 GLN A C 1
ATOM 932 O O . GLN A 1 112 ? -30.852 -4.483 45.127 1.00 96.38 112 GLN A O 1
ATOM 937 N N . GLN A 1 113 ? -29.773 -3.043 43.792 1.00 96.00 113 GLN A N 1
ATOM 938 C CA . GLN A 1 113 ? -29.833 -1.922 44.731 1.00 96.00 113 GLN A CA 1
ATOM 939 C C . GLN A 1 113 ? -31.278 -1.495 45.010 1.00 96.00 113 GLN A C 1
ATOM 941 O O . GLN A 1 113 ? -31.636 -1.289 46.170 1.00 96.00 113 GLN A O 1
ATOM 946 N N . ALA A 1 114 ? -32.122 -1.421 43.976 1.00 97.19 114 ALA A N 1
ATOM 947 C CA . ALA A 1 114 ? -33.543 -1.132 44.140 1.00 97.19 114 ALA A CA 1
ATOM 948 C C . ALA A 1 114 ? -34.235 -2.212 44.990 1.00 97.19 114 ALA A C 1
ATOM 950 O O . ALA A 1 114 ? -34.871 -1.886 45.992 1.00 97.19 114 ALA A O 1
ATOM 951 N N . ALA A 1 115 ? -34.025 -3.494 44.679 1.00 96.25 115 ALA A N 1
ATOM 952 C CA . ALA A 1 115 ? -34.599 -4.606 45.436 1.00 96.25 115 ALA A CA 1
ATOM 953 C C . ALA A 1 115 ? -34.145 -4.630 46.909 1.00 96.25 115 ALA A C 1
ATOM 955 O O . ALA A 1 115 ? -34.957 -4.859 47.807 1.00 96.25 115 ALA A O 1
ATOM 956 N N . LEU A 1 116 ? -32.864 -4.352 47.178 1.00 96.75 116 LEU A N 1
ATOM 957 C CA . LEU A 1 116 ? -32.334 -4.235 48.539 1.00 96.75 116 LEU A CA 1
ATOM 958 C C . LEU A 1 116 ? -32.966 -3.063 49.293 1.00 96.75 116 LEU A C 1
ATOM 960 O O . LEU A 1 116 ? -33.318 -3.212 50.466 1.00 96.75 116 LEU A O 1
ATOM 964 N N . SER A 1 117 ? -33.147 -1.919 48.629 1.00 96.81 117 SER A N 1
ATOM 965 C CA . SER A 1 117 ? -33.806 -0.759 49.234 1.00 96.81 117 SER A CA 1
ATOM 966 C C . SER A 1 117 ? -35.258 -1.069 49.609 1.00 96.81 117 SER A C 1
ATOM 968 O O . SER A 1 117 ? -35.659 -0.818 50.744 1.00 96.81 117 SER A O 1
ATOM 970 N N . GLU A 1 118 ? -36.010 -1.732 48.724 1.00 97.00 118 GLU A N 1
ATOM 971 C CA . GLU A 1 118 ? -37.381 -2.160 49.004 1.00 97.00 118 GLU A CA 1
ATOM 972 C C . GLU A 1 118 ? -37.448 -3.172 50.151 1.00 97.00 118 GLU A C 1
ATOM 974 O O . GLU A 1 118 ? -38.300 -3.053 51.032 1.00 97.00 118 GLU A O 1
ATOM 979 N N . CYS A 1 119 ? -36.552 -4.164 50.162 1.00 96.06 119 CYS A N 1
ATOM 980 C CA . CYS A 1 119 ? -36.483 -5.167 51.224 1.00 96.06 119 CYS A CA 1
ATOM 981 C C . CYS A 1 119 ? -36.214 -4.511 52.586 1.00 96.06 119 CYS A C 1
ATOM 983 O O . CYS A 1 119 ? -36.903 -4.793 53.567 1.00 96.06 119 CYS A O 1
ATOM 985 N N . THR A 1 120 ? -35.277 -3.562 52.621 1.00 96.00 120 THR A N 1
ATOM 986 C CA . THR A 1 120 ? -34.932 -2.809 53.832 1.00 96.00 120 THR A CA 1
ATOM 987 C C . THR A 1 120 ? -36.119 -1.977 54.322 1.00 96.00 120 THR A C 1
ATOM 989 O O . THR A 1 120 ? -36.452 -2.019 55.506 1.00 96.00 120 THR A O 1
ATOM 992 N N . SER A 1 121 ? -36.819 -1.278 53.421 1.00 96.81 121 SER A N 1
ATOM 993 C CA . SER A 1 121 ? -38.028 -0.523 53.774 1.00 96.81 121 SER A CA 1
ATOM 994 C C . SER A 1 121 ? -39.140 -1.422 54.320 1.00 96.81 121 SER A C 1
ATOM 996 O O . SER A 1 121 ? -39.747 -1.091 55.338 1.00 96.81 121 SER A O 1
ATOM 998 N N . ARG A 1 122 ? -39.388 -2.585 53.699 1.00 96.00 122 ARG A N 1
ATOM 999 C CA . ARG A 1 122 ? -40.384 -3.554 54.190 1.00 96.00 122 ARG A CA 1
ATOM 1000 C C . ARG A 1 122 ? -40.012 -4.106 55.565 1.00 96.00 122 ARG A C 1
ATOM 1002 O O . ARG A 1 122 ? -40.891 -4.230 56.412 1.00 96.00 122 ARG A O 1
ATOM 1009 N N . SER A 1 123 ? -38.734 -4.402 55.799 1.00 95.75 123 SER A N 1
ATOM 1010 C CA . SER A 1 123 ? -38.243 -4.859 57.104 1.00 95.75 123 SER A CA 1
ATOM 1011 C C . SER A 1 123 ? -38.470 -3.811 58.194 1.00 95.75 123 SER A C 1
ATOM 1013 O O . SER A 1 123 ? -38.909 -4.154 59.288 1.00 95.75 123 SER A O 1
ATOM 1015 N N . PHE A 1 124 ? -38.215 -2.533 57.900 1.00 96.69 124 PHE A N 1
ATOM 1016 C CA . PHE A 1 124 ? -38.449 -1.444 58.851 1.00 96.69 124 PHE A CA 1
ATOM 1017 C C . PHE A 1 124 ? -39.937 -1.296 59.206 1.00 96.69 124 PHE A C 1
ATOM 1019 O O . PHE A 1 124 ? -40.293 -1.183 60.380 1.00 96.69 124 PHE A O 1
ATOM 1026 N N . GLU A 1 125 ? -40.826 -1.363 58.211 1.00 96.44 125 GLU A N 1
ATOM 1027 C CA . GLU A 1 125 ? -42.275 -1.352 58.451 1.00 96.44 125 GLU A CA 1
ATOM 1028 C C . GLU A 1 125 ? -42.732 -2.568 59.275 1.00 96.44 125 GLU A C 1
ATOM 1030 O O . GLU A 1 125 ? -43.519 -2.422 60.211 1.00 96.44 125 GLU A O 1
ATOM 1035 N N . GLN A 1 126 ? -42.200 -3.764 58.997 1.00 95.44 126 GLN A N 1
ATOM 1036 C CA . GLN A 1 126 ? -42.485 -4.959 59.797 1.00 95.44 126 GLN A CA 1
ATOM 1037 C C . GLN A 1 126 ? -42.017 -4.812 61.248 1.00 95.44 126 GLN A C 1
ATOM 1039 O O . GLN A 1 126 ? -42.768 -5.154 62.161 1.00 95.44 126 GLN A O 1
ATOM 1044 N N . GLN A 1 127 ? -40.824 -4.259 61.476 1.00 96.25 127 GLN A N 1
ATOM 1045 C CA . GLN A 1 127 ? -40.311 -3.999 62.820 1.00 96.25 127 GLN A CA 1
ATOM 1046 C C . GLN A 1 127 ? -41.220 -3.030 63.584 1.00 96.25 127 GLN A C 1
ATOM 1048 O O . GLN A 1 127 ? -41.596 -3.297 64.723 1.00 96.25 127 GLN A O 1
ATOM 1053 N N . LYS A 1 128 ? -41.676 -1.956 62.933 1.00 97.25 128 LYS A N 1
ATOM 1054 C CA . LYS A 1 128 ? -42.619 -0.999 63.524 1.00 97.25 128 LYS A CA 1
ATOM 1055 C C . LYS A 1 128 ? -43.965 -1.641 63.873 1.00 97.25 128 LYS A C 1
ATOM 1057 O O . LYS A 1 128 ? -44.562 -1.308 64.897 1.00 97.25 128 LYS A O 1
ATOM 1062 N N . ILE A 1 129 ? -44.467 -2.554 63.039 1.00 96.38 129 ILE A N 1
ATOM 1063 C CA . ILE A 1 129 ? -45.675 -3.334 63.348 1.00 96.38 129 ILE A CA 1
ATOM 1064 C C . ILE A 1 129 ? -45.423 -4.242 64.557 1.00 96.38 129 ILE A C 1
ATOM 1066 O O . ILE A 1 129 ? -46.262 -4.282 65.455 1.00 96.38 129 ILE A O 1
ATOM 1070 N N . HIS A 1 130 ? -44.273 -4.917 64.614 1.00 96.12 130 HIS A N 1
ATOM 1071 C CA . HIS A 1 130 ? -43.910 -5.786 65.731 1.00 96.12 130 HIS A CA 1
ATOM 1072 C C . HIS A 1 130 ? -43.840 -5.016 67.056 1.00 96.12 130 HIS A C 1
ATOM 1074 O O . HIS A 1 130 ? -44.473 -5.426 68.023 1.00 96.12 130 HIS A O 1
ATOM 1080 N N . GLU A 1 131 ? -43.197 -3.846 67.078 1.00 96.62 131 GLU A N 1
ATOM 1081 C CA . GLU A 1 131 ? -43.156 -2.969 68.257 1.00 96.62 131 GLU A CA 1
ATOM 1082 C C . GLU A 1 131 ? -44.558 -2.540 68.717 1.00 96.62 131 GLU A C 1
ATOM 1084 O O . GLU A 1 131 ? -44.843 -2.491 69.914 1.00 96.62 131 GLU A O 1
ATOM 1089 N N . ARG A 1 132 ? -45.467 -2.234 67.779 1.00 96.69 132 ARG A N 1
ATOM 1090 C CA . ARG A 1 132 ? -46.859 -1.880 68.111 1.00 96.69 132 ARG A CA 1
ATOM 1091 C C . ARG A 1 132 ? -47.628 -3.065 68.689 1.00 96.69 132 ARG A C 1
ATOM 1093 O O . ARG A 1 132 ? -48.392 -2.874 69.632 1.00 96.69 132 ARG A O 1
ATOM 1100 N N . LEU A 1 133 ? -47.440 -4.259 68.130 1.00 95.94 133 LEU A N 1
ATOM 1101 C CA . LEU A 1 133 ? -48.053 -5.485 68.639 1.00 95.94 133 LEU A CA 1
ATOM 1102 C C . LEU A 1 133 ? -47.515 -5.836 70.028 1.00 95.94 133 LEU A C 1
ATOM 1104 O O . LEU A 1 133 ? -48.309 -6.173 70.899 1.00 95.94 133 LEU A O 1
ATOM 1108 N N . GLN A 1 134 ? -46.209 -5.683 70.257 1.00 95.94 134 GLN A N 1
ATOM 1109 C CA . GLN A 1 134 ? -45.584 -5.920 71.556 1.00 95.94 134 GLN A CA 1
ATOM 1110 C C . GLN A 1 134 ? -46.144 -4.974 72.628 1.00 95.94 134 GLN A C 1
ATOM 1112 O O . GLN A 1 134 ? -46.650 -5.445 73.641 1.00 95.94 134 GLN A O 1
ATOM 1117 N N . ARG A 1 135 ? -46.198 -3.659 72.361 1.00 95.75 135 ARG A N 1
ATOM 1118 C CA . ARG A 1 135 ? -46.835 -2.695 73.282 1.00 95.75 135 ARG A CA 1
ATOM 1119 C C . ARG A 1 135 ? -48.312 -3.004 73.527 1.00 95.75 135 ARG A C 1
ATOM 1121 O O . ARG A 1 135 ? -48.811 -2.825 74.631 1.00 95.75 135 ARG A O 1
ATOM 1128 N N . SER A 1 136 ? -49.038 -3.442 72.496 1.00 95.94 136 SER A N 1
ATOM 1129 C CA . SER A 1 136 ? -50.438 -3.846 72.652 1.00 95.94 136 SER A CA 1
ATOM 1130 C C . SER A 1 136 ? -50.587 -5.094 73.522 1.00 95.94 136 SER A C 1
ATOM 1132 O O . SER A 1 136 ? -51.576 -5.190 74.243 1.00 95.94 136 SER A O 1
ATOM 1134 N N . ALA A 1 137 ? -49.657 -6.046 73.439 1.00 94.81 137 ALA A N 1
ATOM 1135 C CA . ALA A 1 137 ? -49.655 -7.240 74.275 1.00 94.81 137 ALA A CA 1
ATOM 1136 C C . ALA A 1 137 ? -49.373 -6.881 75.741 1.00 94.81 137 ALA A C 1
ATOM 1138 O O . ALA A 1 137 ? -50.144 -7.288 76.602 1.00 94.81 137 ALA A O 1
ATOM 1139 N N . GLU A 1 138 ? -48.371 -6.034 76.000 1.00 95.38 138 GLU A N 1
ATOM 1140 C CA . GLU A 1 138 ? -48.047 -5.519 77.342 1.00 95.38 138 GLU A CA 1
ATOM 1141 C C . GLU A 1 138 ? -49.248 -4.793 77.981 1.00 95.38 138 GLU A C 1
ATOM 1143 O O . GLU A 1 138 ? -49.588 -5.032 79.136 1.00 95.38 138 GLU A O 1
ATOM 1148 N N . LEU A 1 139 ? -49.962 -3.952 77.220 1.00 95.12 139 LEU A N 1
ATOM 1149 C CA . LEU A 1 139 ? -51.176 -3.277 77.705 1.00 95.12 139 LEU A CA 1
ATOM 1150 C C . LEU A 1 139 ? -52.320 -4.252 78.029 1.00 95.12 139 LEU A C 1
ATOM 1152 O O . LEU A 1 139 ? -53.087 -4.012 78.961 1.00 95.12 139 LEU A O 1
ATOM 1156 N N . LEU A 1 140 ? -52.472 -5.324 77.247 1.00 94.56 140 LEU A N 1
ATOM 1157 C CA . LEU A 1 140 ? -53.475 -6.357 77.512 1.00 94.56 140 LEU A CA 1
ATOM 1158 C C . LEU A 1 140 ? -53.105 -7.209 78.728 1.00 94.56 140 LEU A C 1
ATOM 1160 O O . LEU A 1 140 ? -54.003 -7.637 79.447 1.00 94.56 140 LEU A O 1
ATOM 1164 N N . GLU A 1 141 ? -51.815 -7.450 78.952 1.00 94.50 141 GLU A N 1
ATOM 1165 C CA . GLU A 1 141 ? -51.308 -8.153 80.129 1.00 94.50 141 GLU A CA 1
ATOM 1166 C C . GLU A 1 141 ? -51.566 -7.339 81.400 1.00 94.50 141 GLU A C 1
ATOM 1168 O O . GLU A 1 141 ? -52.232 -7.847 82.296 1.00 94.50 141 GLU A O 1
ATOM 1173 N N . MET A 1 142 ? -51.217 -6.045 81.413 1.00 92.69 142 MET A N 1
ATOM 1174 C CA . MET A 1 142 ? -51.555 -5.153 82.533 1.00 92.69 142 MET A CA 1
ATOM 1175 C C . MET A 1 142 ? -53.066 -5.079 82.781 1.00 92.69 142 MET A C 1
ATOM 1177 O O . MET A 1 142 ? -53.505 -5.184 83.919 1.00 92.69 142 MET A O 1
ATOM 1181 N N . ARG A 1 143 ? -53.895 -4.987 81.726 1.00 93.69 143 ARG A N 1
ATOM 1182 C CA . ARG A 1 143 ? -55.359 -5.028 81.898 1.00 93.69 143 ARG A CA 1
ATOM 1183 C C . ARG A 1 143 ? -55.816 -6.333 82.560 1.00 93.69 143 ARG A C 1
ATOM 1185 O O . ARG A 1 143 ? -56.718 -6.298 83.388 1.00 93.69 143 ARG A O 1
ATOM 1192 N N . ARG A 1 144 ? -55.243 -7.481 82.186 1.00 92.19 144 ARG A N 1
ATOM 1193 C CA . ARG A 1 144 ? -55.584 -8.772 82.810 1.00 92.19 144 ARG A CA 1
ATOM 1194 C C . ARG A 1 144 ? -55.140 -8.835 84.265 1.00 92.19 144 ARG A C 1
ATOM 1196 O O . ARG A 1 144 ? -55.847 -9.422 85.076 1.00 92.19 144 ARG A O 1
ATOM 1203 N N . GLU A 1 145 ? -53.980 -8.275 84.590 1.00 90.44 145 GLU A N 1
ATOM 1204 C CA . GLU A 1 145 ? -53.514 -8.152 85.973 1.00 90.44 145 GLU A CA 1
ATOM 1205 C C . GLU A 1 145 ? -54.470 -7.278 86.792 1.00 90.44 145 GLU A C 1
ATOM 1207 O O . GLU A 1 145 ? -54.917 -7.720 87.847 1.00 90.44 145 GLU A O 1
ATOM 1212 N N . ASP A 1 146 ? -54.881 -6.120 86.266 1.00 90.81 146 ASP A N 1
ATOM 1213 C CA . ASP A 1 146 ? -55.876 -5.244 86.895 1.00 90.81 146 ASP A CA 1
ATOM 1214 C C . ASP A 1 146 ? -57.224 -5.965 87.095 1.00 90.81 146 ASP A C 1
ATOM 1216 O O . ASP A 1 146 ? -57.786 -5.945 88.188 1.00 90.81 146 ASP A O 1
ATOM 1220 N N . GLU A 1 147 ? -57.737 -6.657 86.068 1.00 87.31 147 GLU A N 1
ATOM 1221 C CA . GLU A 1 147 ? -58.972 -7.457 86.153 1.00 87.31 147 GLU A CA 1
ATOM 1222 C C . GLU A 1 147 ? -58.860 -8.576 87.203 1.00 87.31 147 GLU A C 1
ATOM 1224 O O . GLU A 1 147 ? -59.819 -8.844 87.933 1.00 87.31 147 GLU A O 1
ATOM 1229 N N . ASN A 1 148 ? -57.692 -9.213 87.319 1.00 88.81 148 ASN A N 1
ATOM 1230 C CA . ASN A 1 148 ? -57.427 -10.224 88.340 1.00 88.81 148 ASN A CA 1
ATOM 1231 C C . ASN A 1 148 ? -57.377 -9.625 89.751 1.00 88.81 148 ASN A C 1
ATOM 1233 O O . ASN A 1 148 ? -57.873 -10.265 90.677 1.00 88.81 148 ASN A O 1
ATOM 1237 N N . VAL A 1 149 ? -56.804 -8.429 89.926 1.00 85.81 149 VAL A N 1
ATOM 1238 C CA . VAL A 1 149 ? -56.782 -7.718 91.216 1.00 85.81 149 VAL A CA 1
ATOM 1239 C C . VAL A 1 149 ? -58.197 -7.343 91.634 1.00 85.81 149 VAL A C 1
ATOM 1241 O O . VAL A 1 149 ? -58.596 -7.697 92.738 1.00 85.81 149 VAL A O 1
ATOM 1244 N N . VAL A 1 150 ? -58.989 -6.738 90.743 1.00 85.19 150 VAL A N 1
ATOM 1245 C CA . VAL A 1 150 ? -60.401 -6.417 91.020 1.00 85.19 150 VAL A CA 1
ATOM 1246 C C . VAL A 1 150 ? -61.179 -7.684 91.379 1.00 85.19 150 VAL A C 1
ATOM 1248 O O . VAL A 1 150 ? -61.878 -7.718 92.386 1.00 85.19 150 VAL A O 1
ATOM 1251 N N . SER A 1 151 ? -60.990 -8.770 90.624 1.00 85.12 151 SER A N 1
ATOM 1252 C CA . SER A 1 151 ? -61.623 -10.061 90.929 1.00 85.12 151 SER A CA 1
ATOM 1253 C C . SER A 1 151 ? -61.172 -10.641 92.279 1.00 85.12 151 SER A C 1
ATOM 1255 O O . SER A 1 151 ? -61.938 -11.339 92.941 1.00 85.12 151 SER A O 1
ATOM 1257 N N . ALA A 1 152 ? -59.923 -10.407 92.693 1.00 81.56 152 ALA A N 1
ATOM 1258 C CA . ALA A 1 152 ? -59.397 -10.847 93.983 1.00 81.56 152 ALA A CA 1
ATOM 1259 C C . ALA A 1 152 ? -59.929 -9.994 95.144 1.00 81.56 152 ALA A C 1
ATOM 1261 O O . ALA A 1 152 ? -60.262 -10.548 96.188 1.00 81.56 152 ALA A O 1
ATOM 1262 N N . GLU A 1 153 ? -60.062 -8.680 94.957 1.00 85.56 153 GLU A N 1
ATOM 1263 C CA . GLU A 1 153 ? -60.696 -7.767 95.914 1.00 85.56 153 GLU A CA 1
ATOM 1264 C C . GLU A 1 153 ? -62.184 -8.088 96.090 1.00 85.56 153 GLU A C 1
ATOM 1266 O O . GLU A 1 153 ? -62.672 -8.142 97.216 1.00 85.56 153 GLU A O 1
ATOM 1271 N N . GLU A 1 154 ? -62.897 -8.383 94.999 1.00 81.88 154 GLU A N 1
ATOM 1272 C CA . GLU A 1 154 ? -64.286 -8.848 95.049 1.00 81.88 154 GLU A CA 1
ATOM 1273 C C . GLU A 1 154 ? -64.412 -10.167 95.821 1.00 81.88 154 GLU A C 1
ATOM 1275 O O . GLU A 1 154 ? -65.309 -10.307 96.653 1.00 81.88 154 GLU A O 1
ATOM 1280 N N . ARG A 1 155 ? -63.499 -11.124 95.602 1.00 79.88 155 ARG A N 1
ATOM 1281 C CA . ARG A 1 155 ? -63.454 -12.370 96.387 1.00 79.88 155 ARG A CA 1
ATOM 1282 C C . ARG A 1 155 ? -63.175 -12.106 97.863 1.00 79.88 155 ARG A C 1
ATOM 1284 O O . ARG A 1 155 ? -63.891 -12.647 98.691 1.00 79.88 155 ARG A O 1
ATOM 1291 N N . ALA A 1 156 ? -62.207 -11.250 98.186 1.00 81.25 156 ALA A N 1
ATOM 1292 C CA . ALA A 1 156 ? -61.895 -10.892 99.568 1.00 81.25 156 ALA A CA 1
ATOM 1293 C C . ALA A 1 156 ? -63.088 -10.220 100.267 1.00 81.25 156 ALA A C 1
ATOM 1295 O O . ALA A 1 156 ? -63.429 -10.581 101.385 1.00 81.25 156 ALA A O 1
ATOM 1296 N N . HIS A 1 157 ? -63.788 -9.309 99.586 1.00 83.19 157 HIS A N 1
ATOM 1297 C CA . HIS A 1 157 ? -64.998 -8.693 100.123 1.00 83.19 157 HIS A CA 1
ATOM 1298 C C . HIS A 1 157 ? -66.117 -9.728 100.334 1.00 83.19 157 HIS A C 1
ATOM 1300 O O . HIS A 1 157 ? -66.854 -9.653 101.320 1.00 83.19 157 HIS A O 1
ATOM 1306 N N . LEU A 1 158 ? -66.290 -10.679 99.413 1.00 82.69 158 LEU A N 1
ATOM 1307 C CA . LEU A 1 158 ? -67.261 -11.761 99.588 1.00 82.69 158 LEU A CA 1
ATOM 1308 C C . LEU A 1 158 ? -66.886 -12.671 100.762 1.00 82.69 158 LEU A C 1
ATOM 1310 O O . LEU A 1 158 ? -67.777 -13.048 101.517 1.00 82.69 158 LEU A O 1
ATOM 1314 N N . ASP A 1 159 ? -65.601 -12.971 100.945 1.00 81.94 159 ASP A N 1
ATOM 1315 C CA . ASP A 1 159 ? -65.094 -13.738 102.086 1.00 81.94 159 ASP A CA 1
ATOM 1316 C C . ASP A 1 159 ? -65.321 -12.989 103.410 1.00 81.94 159 ASP A C 1
ATOM 1318 O O . ASP A 1 159 ? -65.768 -13.598 104.380 1.00 81.94 159 ASP A O 1
ATOM 1322 N N . ASP A 1 160 ? -65.115 -11.669 103.444 1.00 81.56 160 ASP A N 1
ATOM 1323 C CA . ASP A 1 160 ? -65.415 -10.825 104.608 1.00 81.56 160 ASP A CA 1
ATOM 1324 C C . ASP A 1 160 ? -66.923 -10.794 104.916 1.00 81.56 160 ASP A C 1
ATOM 1326 O O . ASP A 1 160 ? -67.324 -10.939 106.069 1.00 81.56 160 ASP A O 1
ATOM 1330 N N . GLN A 1 161 ? -67.782 -10.680 103.894 1.00 78.69 161 GLN A N 1
ATOM 1331 C CA . GLN A 1 161 ? -69.240 -10.786 104.064 1.00 78.69 161 GLN A CA 1
ATOM 1332 C C . GLN A 1 161 ? -69.649 -12.171 104.583 1.00 78.69 161 GLN A C 1
ATOM 1334 O O . GLN A 1 161 ? -70.524 -12.280 105.440 1.00 78.69 161 GLN A O 1
ATOM 1339 N N . LEU A 1 162 ? -69.023 -13.237 104.079 1.00 78.81 162 LEU A N 1
ATOM 1340 C CA . LEU A 1 162 ? -69.228 -14.597 104.575 1.00 78.81 162 LEU A CA 1
ATOM 1341 C C . LEU A 1 162 ? -68.787 -14.720 106.032 1.00 78.81 162 LEU A C 1
ATOM 1343 O O . LEU A 1 162 ? -69.528 -15.290 106.824 1.00 78.81 162 LEU A O 1
ATOM 1347 N N . ALA A 1 163 ? -67.645 -14.143 106.407 1.00 75.62 163 ALA A N 1
ATOM 1348 C CA . ALA A 1 163 ? -67.155 -14.125 107.781 1.00 75.62 163 ALA A CA 1
ATOM 1349 C C . ALA A 1 163 ? -68.076 -13.330 108.723 1.00 75.62 163 ALA A C 1
ATOM 1351 O O . ALA A 1 163 ? -68.316 -13.773 109.846 1.00 75.62 163 ALA A O 1
ATOM 1352 N N . GLU A 1 164 ? -68.651 -12.210 108.276 1.00 74.50 164 GLU A N 1
ATOM 1353 C CA . GLU A 1 164 ? -69.683 -11.472 109.018 1.00 74.50 164 GLU A CA 1
ATOM 1354 C C . GLU A 1 164 ? -70.964 -12.299 109.197 1.00 74.50 164 GLU A C 1
ATOM 1356 O O . GLU A 1 164 ? -71.531 -12.335 110.291 1.00 74.50 164 GLU A O 1
ATOM 1361 N N . VAL A 1 165 ? -71.411 -13.009 108.155 1.00 75.62 165 VAL A N 1
ATOM 1362 C CA . VAL A 1 165 ? -72.554 -13.935 108.239 1.00 75.62 165 VAL A CA 1
ATOM 1363 C C . VAL A 1 165 ? -72.241 -15.109 109.173 1.00 75.62 165 VAL A C 1
ATOM 1365 O O . VAL A 1 165 ? -73.102 -15.506 109.958 1.00 75.62 165 VAL A O 1
ATOM 1368 N N . GLN A 1 166 ? -71.013 -15.632 109.149 1.00 70.69 166 GLN A N 1
ATOM 1369 C CA . GLN A 1 166 ? -70.545 -16.669 110.067 1.00 70.69 166 GLN A CA 1
ATOM 1370 C C . GLN A 1 166 ? -70.543 -16.157 111.513 1.00 70.69 166 GLN A C 1
ATOM 1372 O O . GLN A 1 166 ? -71.091 -16.821 112.381 1.00 70.69 166 GLN A O 1
ATOM 1377 N N . GLN A 1 167 ? -70.045 -14.944 111.774 1.00 64.25 167 GLN A N 1
ATOM 1378 C CA . GLN A 1 167 ? -70.106 -14.314 113.098 1.00 64.25 167 GLN A CA 1
ATOM 1379 C C . GLN A 1 167 ? -71.543 -14.076 113.569 1.00 64.25 167 GLN A C 1
ATOM 1381 O O . GLN A 1 167 ? -71.843 -14.295 114.738 1.00 64.25 167 GLN A O 1
ATOM 1386 N N . GLN A 1 168 ? -72.453 -13.655 112.688 1.00 61.91 168 GLN A N 1
ATOM 1387 C CA . GLN A 1 168 ? -73.875 -13.547 113.025 1.00 61.91 168 GLN A CA 1
ATOM 1388 C C . GLN A 1 168 ? -74.489 -14.920 113.331 1.00 61.91 168 GLN A C 1
ATOM 1390 O O . GLN A 1 168 ? -75.290 -15.036 114.257 1.00 61.91 168 GLN A O 1
ATOM 1395 N N . SER A 1 169 ? -74.092 -15.965 112.601 1.00 60.62 169 SER A N 1
ATOM 1396 C CA . SER A 1 169 ? -74.476 -17.356 112.868 1.00 60.62 169 SER A CA 1
ATOM 1397 C C . SER A 1 169 ? -73.901 -17.879 114.190 1.00 60.62 169 SER A C 1
ATOM 1399 O O . SER A 1 169 ? -74.597 -18.588 114.915 1.00 60.62 169 SER A O 1
ATOM 1401 N N . ASP A 1 170 ? -72.670 -17.514 114.541 1.00 57.09 170 ASP A N 1
ATOM 1402 C CA . ASP A 1 170 ? -72.013 -17.912 115.788 1.00 57.09 170 ASP A CA 1
ATOM 1403 C C . ASP A 1 170 ? -72.627 -17.176 116.994 1.00 57.09 170 ASP A C 1
ATOM 1405 O O . ASP A 1 170 ? -72.913 -17.792 118.018 1.00 57.09 170 ASP A O 1
ATOM 1409 N N . VAL A 1 171 ? -72.978 -15.892 116.845 1.00 58.44 171 VAL A N 1
ATOM 1410 C CA . VAL A 1 171 ? -73.735 -15.118 117.850 1.00 58.44 171 VAL A CA 1
ATOM 1411 C C . VAL A 1 171 ? -75.168 -15.648 118.021 1.00 58.44 171 VAL A C 1
ATOM 1413 O O . VAL A 1 171 ? -75.714 -15.604 119.125 1.00 58.44 171 VAL A O 1
ATOM 1416 N N . LEU A 1 172 ? -75.790 -16.181 116.962 1.00 54.34 172 LEU A N 1
ATOM 1417 C CA . LEU A 1 172 ? -77.079 -16.878 117.059 1.00 54.34 172 LEU A CA 1
ATOM 1418 C C . LEU A 1 172 ? -76.929 -18.278 117.687 1.00 54.34 172 LEU A C 1
ATOM 1420 O O . LEU A 1 172 ? -77.790 -18.672 118.479 1.00 54.34 172 LEU A O 1
ATOM 1424 N N . SER A 1 173 ? -75.828 -18.992 117.423 1.00 49.78 173 SER A N 1
ATOM 1425 C CA . SER A 1 173 ? -75.493 -20.271 118.075 1.00 49.78 173 SER A CA 1
ATOM 1426 C C . SER A 1 173 ? -75.250 -20.124 119.583 1.00 49.78 173 SER A C 1
ATOM 1428 O O . SER A 1 173 ? -75.682 -20.987 120.344 1.00 49.78 173 SER A O 1
ATOM 1430 N N . ASP A 1 174 ? -74.703 -19.000 120.057 1.00 44.81 174 ASP A N 1
ATOM 1431 C CA . ASP A 1 174 ? -74.519 -18.728 121.496 1.00 44.81 174 ASP A CA 1
ATOM 1432 C C . ASP A 1 174 ? -75.843 -18.527 122.280 1.00 44.81 174 ASP A C 1
ATOM 1434 O O . ASP A 1 174 ? -75.844 -18.480 123.513 1.00 44.81 174 ASP A O 1
ATOM 1438 N N . THR A 1 175 ? -77.000 -18.476 121.600 1.00 45.34 175 THR A N 1
ATOM 1439 C CA . THR A 1 175 ? -78.344 -18.480 122.227 1.00 45.34 175 THR A CA 1
ATOM 1440 C C . THR A 1 175 ? -79.114 -19.797 122.085 1.00 45.34 175 THR A C 1
ATOM 1442 O O . THR A 1 175 ? -80.248 -19.903 122.555 1.00 45.34 175 THR A O 1
ATOM 1445 N N . CYS A 1 176 ? -78.503 -20.834 121.514 1.00 39.19 176 CYS A N 1
ATOM 1446 C CA . CYS A 1 176 ? -79.059 -22.184 121.464 1.00 39.19 176 CYS A CA 1
ATOM 1447 C C . CYS A 1 176 ? -77.960 -23.206 121.759 1.00 39.19 176 CYS A C 1
ATOM 1449 O O . CYS A 1 176 ? -77.390 -23.821 120.864 1.00 39.19 176 CYS A O 1
ATOM 1451 N N . ASN A 1 177 ? -77.693 -23.423 123.047 1.00 39.00 177 ASN A N 1
ATOM 1452 C CA . ASN A 1 177 ? -77.050 -24.664 123.458 1.00 39.00 177 ASN A CA 1
ATOM 1453 C C . ASN A 1 177 ? -78.017 -25.845 123.298 1.00 39.00 177 ASN A C 1
ATOM 1455 O O . ASN A 1 177 ? -79.228 -25.689 123.446 1.00 39.00 177 ASN A O 1
ATOM 1459 N N . GLN A 1 178 ? -77.406 -27.025 123.156 1.00 34.16 178 GLN A N 1
ATOM 1460 C CA . GLN A 1 178 ? -77.965 -28.367 123.361 1.00 34.16 178 GLN A CA 1
ATOM 1461 C C . GLN A 1 178 ? -78.769 -28.984 122.197 1.00 34.16 178 GLN A C 1
ATOM 1463 O O . GLN A 1 178 ? -79.976 -28.808 122.103 1.00 34.16 178 GLN A O 1
ATOM 1468 N N . GLU A 1 179 ? -78.121 -29.819 121.366 1.00 35.69 179 GLU A N 1
ATOM 1469 C CA . GLU A 1 179 ? -78.108 -31.301 121.489 1.00 35.69 179 GLU A CA 1
ATOM 1470 C C . GLU A 1 179 ? -77.694 -32.026 120.185 1.00 35.69 179 GLU A C 1
ATOM 1472 O O . GLU A 1 179 ? -78.083 -31.628 119.092 1.00 35.69 179 GLU A O 1
ATOM 1477 N N . GLY A 1 180 ? -76.975 -33.154 120.332 1.00 33.84 180 GLY A N 1
ATOM 1478 C CA . GLY A 1 180 ? -76.912 -34.259 119.352 1.00 33.84 180 GLY A CA 1
ATOM 1479 C C . GLY A 1 180 ? -75.638 -34.318 118.493 1.00 33.84 180 GLY A C 1
ATOM 1480 O O . GLY A 1 180 ? -75.568 -33.656 117.470 1.00 33.84 180 GLY A O 1
ATOM 1481 N N . SER A 1 181 ? -74.537 -34.961 118.902 1.00 35.25 181 SER A N 1
ATOM 1482 C CA . SER A 1 181 ? -74.269 -36.419 118.943 1.00 35.25 181 SER A CA 1
ATOM 1483 C C . SER A 1 181 ? -73.977 -37.079 117.580 1.00 35.25 181 SER A C 1
ATOM 1485 O O . SER A 1 181 ? -74.874 -37.286 116.774 1.00 35.25 181 SER A O 1
ATOM 1487 N N . ASP A 1 182 ? -72.698 -37.437 117.415 1.00 36.62 182 ASP A N 1
ATOM 1488 C CA . ASP A 1 182 ? -72.066 -38.555 116.693 1.00 36.62 182 ASP A CA 1
ATOM 1489 C C . ASP A 1 182 ? -72.783 -39.269 115.532 1.00 36.62 182 ASP A C 1
ATOM 1491 O O . ASP A 1 182 ? -73.790 -39.951 115.714 1.00 36.62 182 ASP A O 1
ATOM 1495 N N . ALA A 1 183 ? -72.080 -39.341 114.395 1.00 34.50 183 ALA A N 1
ATOM 1496 C CA . ALA A 1 183 ? -71.905 -40.601 113.669 1.00 34.50 183 ALA A CA 1
ATOM 1497 C C . ALA A 1 183 ? -70.605 -40.583 112.846 1.00 34.50 183 ALA A C 1
ATOM 1499 O O . ALA A 1 183 ? -70.480 -39.882 111.844 1.00 34.50 183 ALA A O 1
ATOM 1500 N N . ALA A 1 184 ? -69.641 -41.396 113.274 1.00 37.09 184 ALA A N 1
ATOM 1501 C CA . ALA A 1 184 ? -68.522 -41.829 112.454 1.00 37.09 184 ALA A CA 1
ATOM 1502 C C . ALA A 1 184 ? -69.010 -42.808 111.378 1.00 37.09 184 ALA A C 1
ATOM 1504 O O . ALA A 1 184 ? -69.747 -43.733 111.707 1.00 37.09 184 ALA A O 1
ATOM 1505 N N . LEU A 1 185 ? -68.524 -42.674 110.141 1.00 39.94 185 LEU A N 1
ATOM 1506 C CA . LEU A 1 185 ? -68.341 -43.804 109.230 1.00 39.94 185 LEU A CA 1
ATOM 1507 C C . LEU A 1 185 ? -67.126 -43.570 108.322 1.00 39.94 185 LEU A C 1
ATOM 1509 O O . LEU A 1 185 ? -66.995 -42.543 107.660 1.00 39.94 185 LEU A O 1
ATOM 1513 N N . GLN A 1 186 ? -66.251 -44.571 108.347 1.00 36.91 186 GLN A N 1
ATOM 1514 C CA . GLN A 1 186 ? -65.121 -44.813 107.459 1.00 36.91 186 GLN A CA 1
ATOM 1515 C C . GLN A 1 186 ? -65.590 -45.263 106.068 1.00 36.91 186 GLN A C 1
ATOM 1517 O O . GLN A 1 186 ? -66.628 -45.913 105.951 1.00 36.91 186 GLN A O 1
ATOM 1522 N N . ASN A 1 187 ? -64.783 -44.946 105.053 1.00 35.94 187 ASN A N 1
ATOM 1523 C CA . ASN A 1 187 ? -64.294 -45.812 103.962 1.00 35.94 187 ASN A CA 1
ATOM 1524 C C . ASN A 1 187 ? -63.328 -44.923 103.146 1.00 35.94 187 ASN A C 1
ATOM 1526 O O . ASN A 1 187 ? -63.724 -43.851 102.697 1.00 35.94 187 ASN A O 1
ATOM 1530 N N . ASP A 1 188 ? -62.012 -45.110 103.213 1.00 35.62 188 ASP A N 1
ATOM 1531 C CA . ASP A 1 188 ? -61.183 -46.132 102.543 1.00 35.62 188 ASP A CA 1
ATOM 1532 C C . ASP A 1 188 ? -61.207 -46.059 101.000 1.00 35.62 188 ASP A C 1
ATOM 1534 O O . ASP A 1 188 ? -62.213 -46.393 100.381 1.00 35.62 188 ASP A O 1
ATOM 1538 N N . THR A 1 189 ? -60.053 -45.605 100.467 1.00 38.78 189 THR A N 1
ATOM 1539 C CA . THR A 1 189 ? -59.289 -46.042 99.262 1.00 38.78 189 THR A CA 1
ATOM 1540 C C . THR A 1 189 ? -60.014 -46.126 97.894 1.00 38.78 189 THR A C 1
ATOM 1542 O O . THR A 1 189 ? -61.147 -46.560 97.788 1.00 38.78 189 THR A O 1
ATOM 1545 N N . ASP A 1 190 ? -59.437 -45.752 96.744 1.00 40.72 190 ASP A N 1
ATOM 1546 C CA . ASP A 1 190 ? -58.070 -46.034 96.308 1.00 40.72 190 ASP A CA 1
ATOM 1547 C C . ASP A 1 190 ? -57.641 -45.277 95.025 1.00 40.72 190 ASP A C 1
ATOM 1549 O O . ASP A 1 190 ? -58.461 -44.897 94.193 1.00 40.72 190 ASP A O 1
ATOM 1553 N N . GLU A 1 191 ? -56.315 -45.172 94.905 1.00 36.69 191 GLU A N 1
ATOM 1554 C CA . GLU A 1 191 ? -55.442 -45.139 93.718 1.00 36.69 191 GLU A CA 1
ATOM 1555 C C . GLU A 1 191 ? -55.577 -44.122 92.562 1.00 36.69 191 GLU A C 1
ATOM 1557 O O . GLU A 1 191 ? -56.548 -44.058 91.813 1.00 36.69 191 GLU A O 1
ATOM 1562 N N . GLY A 1 192 ? -54.452 -43.432 92.301 1.00 32.44 192 GLY A N 1
ATOM 1563 C CA . GLY A 1 192 ? -54.241 -42.682 91.059 1.00 32.44 192 GLY A CA 1
ATOM 1564 C C . GLY A 1 192 ? -52.943 -41.871 90.917 1.00 32.44 192 GLY A C 1
ATOM 1565 O O . GLY A 1 192 ? -52.996 -40.788 90.360 1.00 32.44 192 GLY A O 1
ATOM 1566 N N . GLN A 1 193 ? -51.810 -42.363 91.439 1.00 34.38 193 GLN A N 1
ATOM 1567 C CA . GLN A 1 193 ? -50.420 -42.098 90.997 1.00 34.38 193 GLN A CA 1
ATOM 1568 C C . GLN A 1 193 ? -49.990 -40.661 90.589 1.00 34.38 193 GLN A C 1
ATOM 1570 O O . GLN A 1 193 ? -50.210 -40.205 89.474 1.00 34.38 193 GLN A O 1
ATOM 1575 N N . ASN A 1 194 ? -49.151 -40.044 91.429 1.00 46.72 194 ASN A N 1
ATOM 1576 C CA . ASN A 1 194 ? -48.024 -39.209 90.975 1.00 46.72 194 ASN A CA 1
ATOM 1577 C C . ASN A 1 194 ? -46.782 -40.126 90.859 1.00 46.72 194 ASN A C 1
ATOM 1579 O O . ASN A 1 194 ? -46.658 -41.039 91.682 1.00 46.72 194 ASN A O 1
ATOM 1583 N N . PRO A 1 195 ? -45.830 -39.910 89.922 1.00 45.88 195 PRO A N 1
ATOM 1584 C CA . PRO A 1 195 ? -44.730 -39.021 90.297 1.00 45.88 195 PRO A CA 1
ATOM 1585 C C . PRO A 1 195 ? -44.051 -38.230 89.162 1.00 45.88 195 PRO A C 1
ATOM 1587 O O . PRO A 1 195 ? -44.154 -38.501 87.970 1.00 45.88 195 PRO A O 1
ATOM 1590 N N . MET A 1 196 ? -43.299 -37.241 89.639 1.00 42.12 196 MET A N 1
ATOM 1591 C CA . MET A 1 196 ? -42.348 -36.378 88.950 1.00 42.12 196 MET A CA 1
ATOM 1592 C C . MET A 1 196 ? -41.164 -37.110 88.289 1.00 42.12 196 MET A C 1
ATOM 1594 O O . MET A 1 196 ? -40.942 -38.298 88.513 1.00 42.12 196 MET A O 1
ATOM 1598 N N . THR A 1 197 ? -40.324 -36.287 87.637 1.00 32.88 197 THR A N 1
ATOM 1599 C CA . THR A 1 197 ? -38.914 -36.456 87.200 1.00 32.88 197 THR A CA 1
ATOM 1600 C C . THR A 1 197 ? -38.791 -36.517 85.668 1.00 32.88 197 THR A C 1
ATOM 1602 O O . THR A 1 197 ? -39.623 -37.113 85.008 1.00 32.88 197 THR A O 1
ATOM 1605 N N . ASN A 1 198 ? -37.822 -35.902 84.986 1.00 31.06 198 ASN A N 1
ATOM 1606 C CA . ASN A 1 198 ? -36.542 -35.314 85.374 1.00 31.06 198 ASN A CA 1
ATOM 1607 C C . ASN A 1 198 ? -36.004 -34.467 84.195 1.00 31.06 198 ASN A C 1
ATOM 1609 O O . ASN A 1 198 ? -36.311 -34.771 83.046 1.00 31.06 198 ASN A O 1
ATOM 1613 N N . GLY A 1 199 ? -35.083 -33.533 84.466 1.00 29.41 199 GLY A N 1
ATOM 1614 C CA . GLY A 1 199 ? -33.924 -33.357 83.575 1.00 29.41 199 GLY A CA 1
ATOM 1615 C C . GLY A 1 199 ? -33.730 -32.016 82.864 1.00 29.41 199 GLY A C 1
ATOM 1616 O O . GLY A 1 199 ? -33.825 -31.932 81.645 1.00 29.41 199 GLY A O 1
ATOM 1617 N N . SER A 1 200 ? -33.273 -31.007 83.606 1.00 35.69 200 SER A N 1
ATOM 1618 C CA . SER A 1 200 ? -32.298 -30.042 83.080 1.00 35.69 200 SER A CA 1
ATOM 1619 C C . SER A 1 200 ? -31.000 -30.756 82.673 1.00 35.69 200 SER A C 1
ATOM 1621 O O . SER A 1 200 ? -30.451 -31.474 83.507 1.00 35.69 200 SER A O 1
ATOM 1623 N N . ARG A 1 201 ? -30.461 -30.477 81.474 1.00 32.12 201 ARG A N 1
ATOM 1624 C CA . ARG A 1 201 ? -29.072 -30.011 81.204 1.00 32.12 201 ARG A CA 1
ATOM 1625 C C . ARG A 1 201 ? -28.551 -30.393 79.809 1.00 32.12 201 ARG A C 1
ATOM 1627 O O . ARG A 1 201 ? -28.465 -31.561 79.465 1.00 32.12 201 ARG A O 1
ATOM 1634 N N . ASN A 1 202 ? -28.070 -29.347 79.134 1.00 31.33 202 ASN A N 1
ATOM 1635 C CA . ASN A 1 202 ? -26.853 -29.232 78.321 1.00 31.33 202 ASN A CA 1
ATOM 1636 C C . ASN A 1 202 ? -26.539 -30.267 77.229 1.00 31.33 202 ASN A C 1
ATOM 1638 O O . ASN A 1 202 ? -26.048 -31.346 77.525 1.00 31.33 202 ASN A O 1
ATOM 1642 N N . THR A 1 203 ? -26.526 -29.771 75.987 1.00 30.12 203 THR A N 1
ATOM 1643 C CA . THR A 1 203 ? -25.308 -29.687 75.149 1.00 30.12 203 THR A CA 1
ATOM 1644 C C . THR A 1 203 ? -25.410 -28.411 74.307 1.00 30.12 203 THR A C 1
ATOM 1646 O O . THR A 1 203 ? -26.162 -28.346 73.343 1.00 30.12 203 THR A O 1
ATOM 1649 N N . VAL A 1 204 ? -24.856 -27.295 74.782 1.00 31.22 204 VAL A N 1
ATOM 1650 C CA . VAL A 1 204 ? -23.647 -26.683 74.200 1.00 31.22 204 VAL A CA 1
ATOM 1651 C C . VAL A 1 204 ? -22.814 -27.664 73.365 1.00 31.22 204 VAL A C 1
ATOM 1653 O O . VAL A 1 204 ? -22.224 -28.590 73.910 1.00 31.22 204 VAL A O 1
ATOM 1656 N N . VAL A 1 205 ? -22.730 -27.403 72.061 1.00 30.47 205 VAL A N 1
ATOM 1657 C CA . VAL A 1 205 ? -21.479 -27.546 71.308 1.00 30.47 205 VAL A CA 1
ATOM 1658 C C . VAL A 1 205 ? -21.173 -26.161 70.751 1.00 30.47 205 VAL A C 1
ATOM 1660 O O . VAL A 1 205 ? -21.743 -25.719 69.758 1.00 30.47 205 VAL A O 1
ATOM 1663 N N . LEU A 1 206 ? -20.342 -25.449 71.507 1.00 35.09 206 LEU A N 1
ATOM 1664 C CA . LEU A 1 206 ? -19.450 -24.419 71.006 1.00 35.09 206 LEU A CA 1
ATOM 1665 C C . LEU A 1 206 ? -18.162 -25.139 70.601 1.00 35.09 206 LEU A C 1
ATOM 1667 O O . LEU A 1 206 ? -17.465 -25.638 71.473 1.00 35.09 206 LEU A O 1
ATOM 1671 N N . GLU A 1 207 ? -17.885 -25.156 69.306 1.00 33.03 207 GLU A N 1
ATOM 1672 C CA . GLU A 1 207 ? -16.559 -25.070 68.677 1.00 33.03 207 GLU A CA 1
ATOM 1673 C C . GLU A 1 207 ? -16.880 -24.251 67.410 1.00 33.03 207 GLU A C 1
ATOM 1675 O O . GLU A 1 207 ? -17.666 -24.692 66.578 1.00 33.03 207 GLU A O 1
ATOM 1680 N N . GLN A 1 208 ? -16.610 -22.949 67.276 1.00 31.47 208 GLN A N 1
ATOM 1681 C CA . GLN A 1 208 ? -15.356 -22.216 67.433 1.00 31.47 208 GLN A CA 1
ATOM 1682 C C . GLN A 1 208 ? -14.183 -22.991 66.836 1.00 31.47 208 GLN A C 1
ATOM 1684 O O . GLN A 1 208 ? -13.609 -23.836 67.502 1.00 31.47 208 GLN A O 1
ATOM 1689 N N . GLU A 1 209 ? -13.840 -22.687 65.583 1.00 32.16 209 GLU A N 1
ATOM 1690 C CA . GLU A 1 209 ? -12.569 -22.017 65.311 1.00 32.16 209 GLU A CA 1
ATOM 1691 C C . GLU A 1 209 ? -12.498 -21.446 63.889 1.00 32.16 209 GLU A C 1
ATOM 1693 O O . GLU A 1 209 ? -12.974 -22.014 62.905 1.00 32.16 209 GLU A O 1
ATOM 1698 N N . ASP A 1 210 ? -11.917 -20.254 63.853 1.00 34.72 210 ASP A N 1
ATOM 1699 C CA . ASP A 1 210 ? -11.494 -19.489 62.699 1.00 34.72 210 ASP A CA 1
ATOM 1700 C C . ASP A 1 210 ? -10.511 -20.264 61.813 1.00 34.72 210 ASP A C 1
ATOM 1702 O O . ASP A 1 210 ? -9.573 -20.891 62.299 1.00 34.72 210 ASP A O 1
ATOM 1706 N N . ALA A 1 211 ? -10.634 -20.095 60.496 1.00 33.34 211 ALA A N 1
ATOM 1707 C CA . ALA A 1 211 ? -9.498 -20.218 59.586 1.00 33.34 211 ALA A CA 1
ATOM 1708 C C . ALA A 1 211 ? -9.721 -19.352 58.339 1.00 33.34 211 ALA A C 1
ATOM 1710 O O . ALA A 1 211 ? -10.082 -19.811 57.257 1.00 33.34 211 ALA A O 1
ATOM 1711 N N . LEU A 1 212 ? -9.476 -18.055 58.509 1.00 36.91 212 LEU A N 1
ATOM 1712 C CA . LEU A 1 212 ? -8.908 -17.223 57.455 1.00 36.91 212 LEU A CA 1
ATOM 1713 C C . LEU A 1 212 ? -7.474 -17.720 57.224 1.00 36.91 212 LEU A C 1
ATOM 1715 O O . LEU A 1 212 ? -6.677 -17.641 58.154 1.00 36.91 212 LEU A O 1
ATOM 1719 N N . LEU A 1 213 ? -7.158 -18.220 56.023 1.00 35.03 213 LEU A N 1
ATOM 1720 C CA . LEU A 1 213 ? -5.960 -17.876 55.235 1.00 35.03 213 LEU A CA 1
ATOM 1721 C C . LEU A 1 213 ? -5.728 -18.850 54.063 1.00 35.03 213 LEU A C 1
ATOM 1723 O O . LEU A 1 213 ? -5.705 -20.063 54.217 1.00 35.03 213 LEU A O 1
ATOM 1727 N N . ASP A 1 214 ? -5.457 -18.226 52.917 1.00 35.06 214 ASP A N 1
ATOM 1728 C CA . ASP A 1 214 ? -4.478 -18.640 51.910 1.00 35.06 214 ASP A CA 1
ATOM 1729 C C . ASP A 1 214 ? -4.761 -19.887 51.047 1.00 35.06 214 ASP A C 1
ATOM 1731 O O . ASP A 1 214 ? -4.455 -21.025 51.388 1.00 35.06 214 ASP A O 1
ATOM 1735 N N . THR A 1 215 ? -5.245 -19.641 49.826 1.00 34.94 215 THR A N 1
ATOM 1736 C CA . THR A 1 215 ? -4.964 -20.521 48.679 1.00 34.94 215 THR A CA 1
ATOM 1737 C C . THR A 1 215 ? -4.349 -19.711 47.541 1.00 34.94 215 THR A C 1
ATOM 1739 O O . THR A 1 215 ? -4.899 -19.567 46.450 1.00 34.94 215 THR A O 1
ATOM 1742 N N . GLY A 1 216 ? -3.162 -19.163 47.808 1.00 28.98 216 GLY A N 1
ATOM 1743 C CA . GLY A 1 216 ? -2.196 -18.793 46.788 1.00 28.98 216 GLY A CA 1
ATOM 1744 C C . GLY A 1 216 ? -1.280 -19.962 46.399 1.00 28.98 216 GLY A C 1
ATOM 1745 O O . GLY A 1 216 ? -0.511 -20.463 47.205 1.00 28.98 216 GLY A O 1
ATOM 1746 N N . SER A 1 217 ? -1.276 -20.265 45.098 1.00 33.34 217 SER A N 1
ATOM 1747 C CA . SER A 1 217 ? -0.163 -20.818 44.303 1.00 33.34 217 SER A CA 1
ATOM 1748 C C . SER A 1 217 ? 0.208 -22.304 44.386 1.00 33.34 217 SER A C 1
ATOM 1750 O O . SER A 1 217 ? 0.907 -22.743 45.290 1.00 33.34 217 SER A O 1
ATOM 1752 N N . GLN A 1 218 ? 0.009 -22.997 43.255 1.00 29.33 218 GLN A N 1
ATOM 1753 C CA . GLN A 1 218 ? 1.118 -23.680 42.568 1.00 29.33 218 GLN A CA 1
ATOM 1754 C C . GLN A 1 218 ? 0.749 -24.071 41.124 1.00 29.33 218 GLN A C 1
ATOM 1756 O O . GLN A 1 218 ? 0.100 -25.086 40.925 1.00 29.33 218 GLN A O 1
ATOM 1761 N N . VAL A 1 219 ? 1.233 -23.331 40.113 1.00 32.66 219 VAL A N 1
ATOM 1762 C CA . VAL A 1 219 ? 1.733 -23.924 38.851 1.00 32.66 219 VAL A CA 1
ATOM 1763 C C . VAL A 1 219 ? 2.903 -23.084 38.315 1.00 32.66 219 VAL A C 1
ATOM 1765 O O . VAL A 1 219 ? 2.737 -22.070 37.650 1.00 32.66 219 VAL A O 1
ATOM 1768 N N . GLN A 1 220 ? 4.092 -23.540 38.699 1.00 32.81 220 GLN A N 1
ATOM 1769 C CA . GLN A 1 220 ? 5.301 -23.770 37.900 1.00 32.81 220 GLN A CA 1
ATOM 1770 C C . GLN A 1 220 ? 5.828 -22.698 36.925 1.00 32.81 220 GLN A C 1
ATOM 1772 O O . GLN A 1 220 ? 5.268 -22.373 35.884 1.00 32.81 220 GLN A O 1
ATOM 1777 N N . HIS A 1 221 ? 7.058 -22.291 37.242 1.00 28.72 221 HIS A N 1
ATOM 1778 C CA . HIS A 1 221 ? 8.033 -21.643 36.381 1.00 28.72 221 HIS A CA 1
ATOM 1779 C C . HIS A 1 221 ? 8.275 -22.378 35.053 1.00 28.72 221 HIS A C 1
ATOM 1781 O O . HIS A 1 221 ? 8.655 -23.546 35.047 1.00 28.72 221 HIS A O 1
ATOM 1787 N N . THR A 1 222 ? 8.312 -21.620 33.956 1.00 33.25 222 THR A N 1
ATOM 1788 C CA . THR A 1 222 ? 9.327 -21.822 32.912 1.00 33.25 222 THR A CA 1
ATOM 1789 C C . THR A 1 222 ? 9.972 -20.488 32.559 1.00 33.25 222 THR A C 1
ATOM 1791 O O . THR A 1 222 ? 9.439 -19.693 31.788 1.00 33.25 222 THR A O 1
ATOM 1794 N N . ASN A 1 223 ? 11.154 -20.257 33.132 1.00 29.94 223 ASN A N 1
ATOM 1795 C CA . ASN A 1 223 ? 12.114 -19.275 32.647 1.00 29.94 223 ASN A CA 1
ATOM 1796 C C . ASN A 1 223 ? 12.637 -19.729 31.279 1.00 29.94 223 ASN A C 1
ATOM 1798 O O . ASN A 1 223 ? 13.315 -20.754 31.190 1.00 29.94 223 ASN A O 1
ATOM 1802 N N . ARG A 1 224 ? 12.421 -18.932 30.228 1.00 32.66 224 ARG A N 1
ATOM 1803 C CA . ARG A 1 224 ? 13.309 -18.950 29.061 1.00 32.66 224 ARG A CA 1
ATOM 1804 C C . ARG A 1 224 ? 13.811 -17.545 28.766 1.00 32.66 224 ARG A C 1
ATOM 1806 O O . ARG A 1 224 ? 13.096 -16.669 28.302 1.00 32.66 224 ARG A O 1
ATOM 1813 N N . SER A 1 225 ? 15.086 -17.387 29.090 1.00 31.78 225 SER A N 1
ATOM 1814 C CA . SER A 1 225 ? 15.976 -16.300 28.721 1.00 31.78 225 SER A CA 1
ATOM 1815 C C . SER A 1 225 ? 15.957 -16.054 27.209 1.00 31.78 225 SER A C 1
ATOM 1817 O O . SER A 1 225 ? 16.251 -16.978 26.456 1.00 31.78 225 SER A O 1
ATOM 1819 N N . ILE A 1 226 ? 15.724 -14.810 26.779 1.00 34.06 226 ILE A N 1
ATOM 1820 C CA . ILE A 1 226 ? 16.498 -14.227 25.678 1.00 34.06 226 ILE A CA 1
ATOM 1821 C C . ILE A 1 226 ? 17.015 -12.864 26.126 1.00 34.06 226 ILE A C 1
ATOM 1823 O O . ILE A 1 226 ? 16.295 -11.958 26.532 1.00 34.06 226 ILE A O 1
ATOM 1827 N N . ARG A 1 227 ? 18.335 -12.818 26.098 1.00 33.25 227 ARG A N 1
ATOM 1828 C CA . ARG A 1 227 ? 19.253 -11.774 26.497 1.00 33.25 227 ARG A CA 1
ATOM 1829 C C . ARG A 1 227 ? 19.377 -10.781 25.333 1.00 33.25 227 ARG A C 1
ATOM 1831 O O . ARG A 1 227 ? 19.583 -11.212 24.209 1.00 33.25 227 ARG A O 1
ATOM 1838 N N . GLY A 1 228 ? 19.297 -9.487 25.638 1.00 33.69 228 GLY A N 1
ATOM 1839 C CA . GLY A 1 228 ? 19.963 -8.386 24.931 1.00 33.69 228 GLY A CA 1
ATOM 1840 C C . GLY A 1 228 ? 19.739 -8.221 23.423 1.00 33.69 228 GLY A C 1
ATOM 1841 O O . GLY A 1 228 ? 20.425 -8.839 22.620 1.00 33.69 228 GLY A O 1
ATOM 1842 N N . MET A 1 229 ? 18.954 -7.210 23.048 1.00 28.34 229 MET A N 1
ATOM 1843 C CA . MET A 1 229 ? 19.240 -6.421 21.848 1.00 28.34 229 MET A CA 1
ATOM 1844 C C . MET A 1 229 ? 19.138 -4.933 22.178 1.00 28.34 229 MET A C 1
ATOM 1846 O O . MET A 1 229 ? 18.065 -4.340 22.214 1.00 28.34 229 MET A O 1
ATOM 1850 N N . ASN A 1 230 ? 20.307 -4.341 22.424 1.00 36.72 230 ASN A N 1
ATOM 1851 C CA . ASN A 1 230 ? 20.542 -2.923 22.203 1.00 36.72 230 ASN A CA 1
ATOM 1852 C C . ASN A 1 230 ? 20.309 -2.629 20.716 1.00 36.72 230 ASN A C 1
ATOM 1854 O O . ASN A 1 230 ? 21.068 -3.122 19.885 1.00 36.72 230 ASN A O 1
ATOM 1858 N N . PHE A 1 231 ? 19.349 -1.763 20.392 1.00 33.03 231 PHE A N 1
ATOM 1859 C CA . PHE A 1 231 ? 19.446 -0.931 19.196 1.00 33.03 231 PHE A CA 1
ATOM 1860 C C . PHE A 1 231 ? 19.357 0.537 19.591 1.00 33.03 231 PHE A C 1
ATOM 1862 O O . PHE A 1 231 ? 18.313 1.107 19.887 1.00 33.03 231 PHE A O 1
ATOM 1869 N N . ASN A 1 232 ? 20.555 1.102 19.633 1.00 33.59 232 ASN A N 1
ATOM 1870 C CA . ASN A 1 232 ? 20.870 2.505 19.753 1.00 33.59 232 ASN A CA 1
ATOM 1871 C C . ASN A 1 232 ? 20.487 3.216 18.437 1.00 33.59 232 ASN A C 1
ATOM 1873 O O . ASN A 1 232 ? 20.751 2.680 17.363 1.00 33.59 232 ASN A O 1
ATOM 1877 N N . LYS A 1 233 ? 19.980 4.450 18.549 1.00 42.84 233 LYS A N 1
ATOM 1878 C CA . LYS A 1 233 ? 19.923 5.501 17.508 1.00 42.84 233 LYS A CA 1
ATOM 1879 C C . LYS A 1 233 ? 19.053 5.222 16.270 1.00 42.84 233 LYS A C 1
ATOM 1881 O O . LYS A 1 233 ? 19.509 4.641 15.291 1.00 42.84 233 LYS A O 1
ATOM 1886 N N . SER A 1 234 ? 17.868 5.835 16.224 1.00 33.16 234 SER A N 1
ATOM 1887 C CA . SER A 1 234 ? 17.264 6.244 14.949 1.00 33.16 234 SER A CA 1
ATOM 1888 C C . SER A 1 234 ? 16.974 7.749 14.949 1.00 33.16 234 SER A C 1
ATOM 1890 O O . SER A 1 234 ? 16.143 8.272 15.681 1.00 33.16 234 SER A O 1
ATOM 1892 N N . TRP A 1 235 ? 17.811 8.443 14.183 1.00 33.25 235 TRP A N 1
ATOM 1893 C CA . TRP A 1 235 ? 17.570 9.667 13.429 1.00 33.25 235 TRP A CA 1
ATOM 1894 C C . TRP A 1 235 ? 16.225 10.363 13.665 1.00 33.25 235 TRP A C 1
ATOM 1896 O O . TRP A 1 235 ? 15.203 10.012 13.080 1.00 33.25 235 TRP A O 1
ATOM 1906 N N . GLY A 1 236 ? 16.269 11.447 14.438 1.00 29.69 236 GLY A N 1
ATOM 1907 C CA . GLY A 1 236 ? 15.267 12.498 14.351 1.00 29.69 236 GLY A CA 1
ATOM 1908 C C . GLY A 1 236 ? 15.350 13.166 12.980 1.00 29.69 236 GLY A C 1
ATOM 1909 O O . GLY A 1 236 ? 16.124 14.101 12.792 1.00 29.69 236 GLY A O 1
ATOM 1910 N N . ILE A 1 237 ? 14.542 12.702 12.028 1.00 30.59 237 ILE A N 1
ATOM 1911 C CA . ILE A 1 237 ? 14.160 13.517 10.878 1.00 30.59 237 ILE A CA 1
ATOM 1912 C C . ILE A 1 237 ? 12.882 14.242 11.279 1.00 30.59 237 ILE A C 1
ATOM 1914 O O . ILE A 1 237 ? 11.797 13.675 11.382 1.00 30.59 237 ILE A O 1
ATOM 1918 N N . ARG A 1 238 ? 13.070 15.524 11.569 1.00 31.14 238 ARG A N 1
ATOM 1919 C CA . ARG A 1 238 ? 12.038 16.523 11.811 1.00 31.14 238 ARG A CA 1
ATOM 1920 C C . ARG A 1 238 ? 11.061 16.509 10.626 1.00 31.14 238 ARG A C 1
ATOM 1922 O O . ARG A 1 238 ? 11.457 16.816 9.506 1.00 31.14 238 ARG A O 1
ATOM 1929 N N . ALA A 1 239 ? 9.805 16.141 10.866 1.00 32.28 239 ALA A N 1
ATOM 1930 C CA . ALA A 1 239 ? 8.741 16.313 9.884 1.00 32.28 239 ALA A CA 1
ATOM 1931 C C . ALA A 1 239 ? 8.574 17.815 9.585 1.00 32.28 239 ALA A C 1
ATOM 1933 O O . ALA A 1 239 ? 8.445 18.593 10.537 1.00 32.28 239 ALA A O 1
ATOM 1934 N N . PRO A 1 240 ? 8.540 18.262 8.316 1.00 38.56 240 PRO A N 1
ATOM 1935 C CA . PRO A 1 240 ? 7.965 19.554 8.014 1.00 38.56 240 PRO A CA 1
ATOM 1936 C C . PRO A 1 240 ? 6.456 19.414 8.193 1.00 38.56 240 PRO A C 1
ATOM 1938 O O . PRO A 1 240 ? 5.761 18.758 7.417 1.00 38.56 240 PRO A O 1
ATOM 1941 N N . THR A 1 241 ? 5.960 20.030 9.258 1.00 51.06 241 THR A N 1
ATOM 1942 C CA . THR A 1 241 ? 4.567 20.424 9.403 1.00 51.06 241 THR A CA 1
ATOM 1943 C C . THR A 1 241 ? 4.165 21.232 8.176 1.00 51.06 241 THR A C 1
ATOM 1945 O O . THR A 1 241 ? 4.551 22.388 8.048 1.00 51.06 241 THR A O 1
ATOM 1948 N N . ASN A 1 242 ? 3.403 20.624 7.276 1.00 34.03 242 ASN A N 1
ATOM 1949 C CA . ASN A 1 242 ? 2.430 21.324 6.454 1.00 34.03 242 ASN A CA 1
ATOM 1950 C C . ASN A 1 242 ? 1.301 20.348 6.153 1.00 34.03 242 ASN A C 1
ATOM 1952 O O . ASN A 1 242 ? 1.432 19.415 5.363 1.00 34.03 242 ASN A O 1
ATOM 1956 N N . GLY A 1 243 ? 0.205 20.547 6.883 1.00 42.78 243 GLY A N 1
ATOM 1957 C CA . GLY A 1 243 ? -1.002 19.759 6.767 1.00 42.78 243 GLY A CA 1
ATOM 1958 C C . GLY A 1 243 ? -1.535 19.788 5.342 1.00 42.78 243 GLY A C 1
ATOM 1959 O O . GLY A 1 243 ? -1.761 20.851 4.773 1.00 42.78 243 GLY A O 1
ATOM 1960 N N . LYS A 1 244 ? -1.734 18.593 4.797 1.00 33.19 244 LYS A N 1
ATOM 1961 C CA . LYS A 1 244 ? -2.765 18.239 3.821 1.00 33.19 244 LYS A CA 1
ATOM 1962 C C . LYS A 1 244 ? -2.769 16.718 3.753 1.00 33.19 244 LYS A C 1
ATOM 1964 O O . LYS A 1 244 ? -1.979 16.107 3.042 1.00 33.19 244 LYS A O 1
ATOM 1969 N N . ILE A 1 245 ? -3.638 16.115 4.557 1.00 32.28 245 ILE A N 1
ATOM 1970 C CA . ILE A 1 245 ? -4.016 14.713 4.406 1.00 32.28 245 ILE A CA 1
ATOM 1971 C C . ILE A 1 245 ? -4.722 14.636 3.051 1.00 32.28 245 ILE A C 1
ATOM 1973 O O . ILE A 1 245 ? -5.828 15.150 2.899 1.00 32.28 245 ILE A O 1
ATOM 1977 N N . TRP A 1 246 ? -4.055 14.087 2.039 1.00 34.09 246 TRP A N 1
ATOM 1978 C CA . TRP A 1 246 ? -4.718 13.750 0.786 1.00 34.09 246 TRP A CA 1
ATOM 1979 C C . TRP A 1 246 ? -5.596 12.528 1.053 1.00 34.09 246 TRP A C 1
ATOM 1981 O O . TRP A 1 246 ? -5.095 11.453 1.379 1.00 34.09 246 TRP A O 1
ATOM 1991 N N . ALA A 1 247 ? -6.911 12.721 0.961 1.00 38.22 247 ALA A N 1
ATOM 1992 C CA . ALA A 1 247 ? -7.875 11.632 0.893 1.00 38.22 247 ALA A CA 1
ATOM 1993 C C . ALA A 1 247 ? -7.512 10.690 -0.275 1.00 38.22 247 ALA A C 1
ATOM 1995 O O . ALA A 1 247 ? -6.925 11.148 -1.263 1.00 38.22 247 ALA A O 1
ATOM 1996 N N . PRO A 1 248 ? -7.839 9.388 -0.199 1.00 40.25 248 PRO A N 1
ATOM 1997 C CA . PRO A 1 248 ? -7.545 8.462 -1.278 1.00 40.25 248 PRO A CA 1
ATOM 1998 C C . PRO A 1 248 ? -8.463 8.796 -2.457 1.00 40.25 248 PRO A C 1
ATOM 2000 O O . PRO A 1 248 ? -9.623 8.394 -2.492 1.00 40.25 248 PRO A O 1
ATOM 2003 N N . PHE A 1 249 ? -7.952 9.564 -3.418 1.00 41.31 249 PHE A N 1
ATOM 2004 C CA . PHE A 1 249 ? -8.603 9.726 -4.709 1.00 41.31 249 PHE A CA 1
ATOM 2005 C C . PHE A 1 249 ? -8.738 8.340 -5.339 1.00 41.31 249 PHE A C 1
ATOM 2007 O O . PHE A 1 249 ? -7.751 7.631 -5.549 1.00 41.31 249 PHE A O 1
ATOM 2014 N N . SER A 1 250 ? -9.984 7.938 -5.580 1.00 45.16 250 SER A N 1
ATOM 2015 C CA . SER A 1 250 ? -10.324 6.698 -6.264 1.00 45.16 250 SER A CA 1
ATOM 2016 C C . SER A 1 250 ? -9.557 6.627 -7.584 1.00 45.16 250 SER A C 1
ATOM 2018 O O . SER A 1 250 ? -9.587 7.565 -8.379 1.00 45.16 250 SER A O 1
ATOM 2020 N N . ILE A 1 251 ? -8.883 5.503 -7.835 1.00 51.25 251 ILE A N 1
ATOM 2021 C CA . ILE A 1 251 ? -8.120 5.234 -9.068 1.00 51.25 251 ILE A CA 1
ATOM 2022 C C . ILE A 1 251 ? -8.982 5.484 -10.327 1.00 51.25 251 ILE A C 1
ATOM 2024 O O . ILE A 1 251 ? -8.460 5.866 -11.374 1.00 51.25 251 ILE A O 1
ATOM 2028 N N . TYR A 1 252 ? -10.309 5.362 -10.205 1.00 45.62 252 TYR A N 1
ATOM 2029 C CA . TYR A 1 252 ? -11.267 5.696 -11.259 1.00 45.62 252 TYR A CA 1
ATOM 2030 C C . TYR A 1 252 ? -11.298 7.184 -11.634 1.00 45.62 252 TYR A C 1
ATOM 2032 O O . TYR A 1 252 ? -11.443 7.504 -12.812 1.00 45.62 252 TYR A O 1
ATOM 2040 N N . GLU A 1 253 ? -11.138 8.100 -10.680 1.00 49.81 253 GLU A N 1
ATOM 2041 C CA . GLU A 1 253 ? -11.148 9.539 -10.972 1.00 49.81 253 GLU A CA 1
ATOM 2042 C C . GLU A 1 253 ? -9.849 9.994 -11.641 1.00 49.81 253 GLU A C 1
ATOM 2044 O O . GLU A 1 253 ? -9.884 10.829 -12.544 1.00 49.81 253 GLU A O 1
ATOM 2049 N N . TYR A 1 254 ? -8.711 9.390 -11.285 1.00 53.22 254 TYR A N 1
ATOM 2050 C CA . TYR A 1 254 ? -7.432 9.679 -11.940 1.00 53.22 254 TYR A CA 1
ATOM 2051 C C . TYR A 1 254 ? -7.399 9.152 -13.383 1.00 53.22 254 TYR A C 1
ATOM 2053 O O . TYR A 1 254 ? -6.960 9.852 -14.295 1.00 53.22 254 TYR A O 1
ATOM 2061 N N . ALA A 1 255 ? -7.943 7.952 -13.612 1.00 54.06 255 ALA A N 1
ATOM 2062 C CA . ALA A 1 255 ? -8.075 7.385 -14.953 1.00 54.06 255 ALA A CA 1
ATOM 2063 C C . ALA A 1 255 ? -9.035 8.199 -15.835 1.00 54.06 255 ALA A C 1
ATOM 2065 O O . ALA A 1 255 ? -8.778 8.360 -17.025 1.00 54.06 255 ALA A O 1
ATOM 2066 N N . LYS A 1 256 ? -10.114 8.750 -15.262 1.00 55.28 256 LYS A N 1
ATOM 2067 C CA . LYS A 1 256 ? -11.044 9.623 -15.989 1.00 55.28 256 LYS A CA 1
ATOM 2068 C C . LYS A 1 256 ? -10.383 10.942 -16.395 1.00 55.28 256 LYS A C 1
ATOM 2070 O O . LYS A 1 256 ? -10.520 11.345 -17.545 1.00 55.28 256 LYS A O 1
ATOM 2075 N N . LYS A 1 257 ? -9.602 11.546 -15.495 1.00 58.09 257 LYS A N 1
ATOM 2076 C CA . LYS A 1 257 ? -8.901 12.810 -15.752 1.00 58.09 257 LYS A CA 1
ATOM 2077 C C . LYS A 1 257 ? -7.809 12.674 -16.818 1.00 58.09 257 LYS A C 1
ATOM 2079 O O . LYS A 1 257 ? -7.774 13.463 -17.748 1.00 58.09 257 LYS A O 1
ATOM 2084 N N . LEU A 1 258 ? -7.020 11.596 -16.777 1.00 55.06 258 LEU A N 1
ATOM 2085 C CA . LEU A 1 258 ? -6.041 11.292 -17.833 1.00 55.06 258 LEU A CA 1
ATOM 2086 C C . LEU A 1 258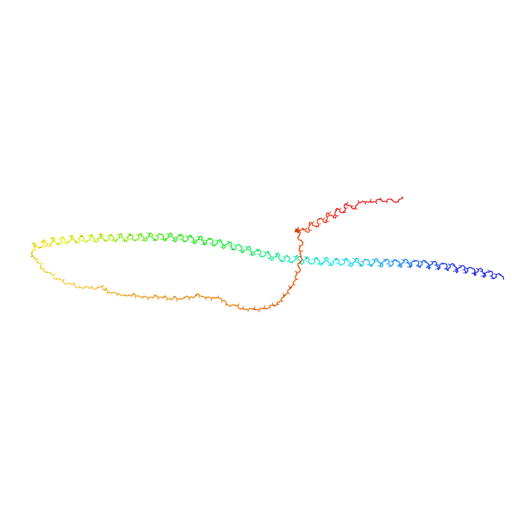 ? -6.690 11.078 -19.212 1.00 55.06 258 LEU A C 1
ATOM 2088 O O . LEU A 1 258 ? -6.082 11.382 -20.235 1.00 55.06 258 LEU A O 1
ATOM 2092 N N . ASN A 1 259 ? -7.919 10.557 -19.250 1.00 55.72 259 ASN A N 1
ATOM 2093 C CA . ASN A 1 259 ? -8.655 10.332 -20.495 1.00 55.72 259 ASN A CA 1
ATOM 2094 C C . ASN A 1 259 ? -9.322 11.615 -21.029 1.00 55.72 259 ASN A C 1
ATOM 2096 O O . ASN A 1 259 ? -9.531 11.742 -22.234 1.00 55.72 259 ASN A O 1
ATOM 2100 N N . GLU A 1 260 ? -9.659 12.561 -20.150 1.00 60.75 260 GLU A N 1
ATOM 2101 C CA . GLU A 1 260 ? -10.124 13.902 -20.526 1.00 60.75 260 GLU A CA 1
ATOM 2102 C C . GLU A 1 260 ? -8.951 14.761 -21.033 1.00 60.75 260 GLU A C 1
ATOM 2104 O O . GLU A 1 260 ? -9.047 15.322 -22.125 1.00 60.75 260 GLU A O 1
ATOM 2109 N N . ASP A 1 261 ? -7.797 14.724 -20.359 1.00 53.91 261 ASP A N 1
ATOM 2110 C CA . ASP A 1 261 ? -6.578 15.436 -20.776 1.00 53.91 261 ASP A CA 1
ATOM 2111 C C . ASP A 1 261 ? -6.032 14.912 -22.127 1.00 53.91 261 ASP A C 1
ATOM 2113 O O . ASP A 1 261 ? -5.571 15.681 -22.976 1.00 53.91 261 ASP A O 1
ATOM 2117 N N . ALA A 1 262 ? -6.136 13.601 -22.389 1.00 54.50 262 ALA A N 1
ATOM 2118 C CA . ALA A 1 262 ? -5.764 13.011 -23.680 1.00 54.50 262 ALA A CA 1
ATOM 2119 C C . ALA A 1 262 ? -6.712 13.415 -24.829 1.00 54.50 262 ALA A C 1
ATOM 2121 O O . ALA A 1 262 ? -6.285 13.497 -25.985 1.00 54.50 262 ALA A O 1
ATOM 2122 N N . LYS A 1 263 ? -7.987 13.694 -24.526 1.00 54.34 263 LYS A N 1
ATOM 2123 C CA . LYS A 1 263 ? -8.959 14.197 -25.509 1.00 54.34 263 LYS A CA 1
ATOM 2124 C C . LYS A 1 263 ? -8.745 15.678 -25.807 1.00 54.34 263 LYS A C 1
ATOM 2126 O O . LYS A 1 263 ? -8.844 16.063 -26.969 1.00 54.34 263 LYS A O 1
ATOM 2131 N N . GLU A 1 264 ? -8.381 16.489 -24.816 1.00 52.28 264 GLU A N 1
ATOM 2132 C CA . GLU A 1 264 ? -8.016 17.894 -25.045 1.00 52.28 264 GLU A CA 1
ATOM 2133 C C . GLU A 1 264 ? -6.732 18.025 -25.881 1.00 52.28 264 GLU A C 1
ATOM 2135 O O . GLU A 1 264 ? -6.669 18.853 -26.792 1.00 52.28 264 GLU A O 1
ATOM 2140 N N . ALA A 1 265 ? -5.750 17.137 -25.685 1.00 50.84 265 ALA A N 1
ATOM 2141 C CA . ALA A 1 265 ? -4.535 17.103 -26.501 1.00 50.84 265 ALA A CA 1
ATOM 2142 C C . ALA A 1 265 ? -4.788 16.737 -27.983 1.00 50.84 265 ALA A C 1
ATOM 2144 O O . ALA A 1 265 ? -4.040 17.176 -28.858 1.00 50.84 265 ALA A O 1
ATOM 2145 N N . GLN A 1 266 ? -5.854 15.986 -28.295 1.00 46.91 266 GLN A N 1
ATOM 2146 C CA . GLN A 1 266 ? -6.249 15.692 -29.682 1.00 46.91 266 GLN A CA 1
ATOM 2147 C C . GLN A 1 266 ? -6.956 16.864 -30.379 1.00 46.91 266 GLN A C 1
ATOM 2149 O O . GLN A 1 266 ? -6.870 16.978 -31.601 1.00 46.91 266 GLN A O 1
ATOM 2154 N N . VAL A 1 267 ? -7.605 17.767 -29.638 1.00 48.97 267 VAL A N 1
ATOM 2155 C CA . VAL A 1 267 ? -8.313 18.924 -30.220 1.00 48.97 267 VAL A CA 1
ATOM 2156 C C . VAL A 1 267 ? -7.346 20.051 -30.616 1.00 48.97 267 VAL A C 1
ATOM 2158 O O . VAL A 1 267 ? -7.638 20.830 -31.521 1.00 48.97 267 VAL A O 1
ATOM 2161 N N . VAL A 1 268 ? -6.148 20.105 -30.025 1.00 49.19 268 VAL A N 1
ATOM 2162 C CA . VAL A 1 268 ? -5.131 21.139 -30.322 1.00 49.19 268 VAL A CA 1
ATOM 2163 C C . VAL A 1 268 ? -4.168 20.723 -31.459 1.00 49.19 268 VAL A C 1
ATOM 2165 O O . VAL A 1 268 ? -3.381 21.532 -31.948 1.00 49.19 268 VAL A O 1
ATOM 2168 N N . GLY A 1 269 ? -4.257 19.481 -31.949 1.00 45.94 269 GLY A N 1
ATOM 2169 C CA . GLY A 1 269 ? -3.273 18.860 -32.847 1.00 45.94 269 GLY A CA 1
ATOM 2170 C C . GLY A 1 269 ? -3.539 18.900 -34.359 1.00 45.94 269 GLY A C 1
ATOM 2171 O O . GLY A 1 269 ? -2.856 18.185 -35.088 1.00 45.94 269 GLY A O 1
ATOM 2172 N N . HIS A 1 270 ? -4.486 19.695 -34.871 1.00 42.56 270 HIS A N 1
ATOM 2173 C CA . HIS A 1 270 ? -4.698 19.817 -36.323 1.00 42.56 270 HIS A CA 1
ATOM 2174 C C . HIS A 1 270 ? -4.788 21.273 -36.802 1.00 42.56 270 HIS A C 1
ATOM 2176 O O . HIS A 1 270 ? -5.861 21.853 -36.939 1.00 42.56 270 HIS A O 1
ATOM 2182 N N . LYS A 1 271 ? -3.631 21.833 -37.172 1.00 39.75 271 LYS A N 1
ATOM 2183 C CA . LYS A 1 271 ? -3.533 22.813 -38.263 1.00 39.75 271 LYS A CA 1
ATOM 2184 C C . LYS A 1 271 ? -2.650 22.221 -39.365 1.00 39.75 271 LYS A C 1
ATOM 2186 O O . LYS A 1 271 ? -1.467 21.997 -39.110 1.00 39.75 271 LYS A O 1
ATOM 2191 N N . PRO A 1 272 ? -3.169 21.968 -40.578 1.00 39.38 272 PRO A N 1
ATOM 2192 C CA . PRO A 1 272 ? -2.319 21.668 -41.716 1.00 39.38 272 PRO A CA 1
ATOM 2193 C C . PRO A 1 272 ? -1.705 22.986 -42.198 1.00 39.38 272 PRO A C 1
ATOM 2195 O O . PRO A 1 272 ? -2.398 23.852 -42.733 1.00 39.38 272 PRO A O 1
ATOM 2198 N N . HIS A 1 273 ? -0.403 23.169 -41.992 1.00 38.12 273 HIS A N 1
ATOM 2199 C CA . HIS A 1 273 ? 0.331 24.201 -42.712 1.00 38.12 273 HIS A CA 1
ATOM 2200 C C . HIS A 1 273 ? 0.569 23.716 -44.145 1.00 38.12 273 HIS A C 1
ATOM 2202 O O . HIS A 1 273 ? 1.481 22.941 -44.416 1.00 38.12 273 HIS A O 1
ATOM 2208 N N . ASN A 1 274 ? -0.287 24.184 -45.056 1.00 42.25 274 ASN A N 1
ATOM 2209 C CA . ASN A 1 274 ? 0.038 24.306 -46.471 1.00 42.25 274 ASN A CA 1
ATOM 2210 C C . ASN A 1 274 ? 1.236 25.257 -46.603 1.00 42.25 274 ASN A C 1
ATOM 2212 O O . ASN A 1 274 ? 1.086 26.459 -46.392 1.00 42.25 274 ASN A O 1
ATOM 2216 N N . CYS A 1 275 ? 2.397 24.730 -46.980 1.00 32.34 275 CYS A N 1
ATOM 2217 C CA . CYS A 1 275 ? 3.468 25.524 -47.570 1.00 32.34 275 CYS A CA 1
ATOM 2218 C C . CYS A 1 275 ? 3.598 25.103 -49.033 1.00 32.34 275 CYS A C 1
ATOM 2220 O O . CYS A 1 275 ? 4.122 24.033 -49.336 1.00 32.34 275 CYS A O 1
ATOM 2222 N N . SER A 1 276 ? 3.083 25.945 -49.930 1.00 35.59 276 SER A N 1
ATOM 2223 C CA . SER A 1 276 ? 3.420 25.904 -51.347 1.00 35.59 276 SER A CA 1
ATOM 2224 C C . SER A 1 276 ? 4.876 26.329 -51.526 1.00 35.59 276 SER A C 1
ATOM 2226 O O . SER A 1 276 ? 5.274 27.383 -51.030 1.00 35.59 276 SER A O 1
ATOM 2228 N N . LEU A 1 277 ? 5.643 25.536 -52.264 1.00 38.53 277 LEU A N 1
ATOM 2229 C CA . LEU A 1 277 ? 6.915 25.934 -52.858 1.00 38.53 277 LEU A CA 1
ATOM 2230 C C . LEU A 1 277 ? 6.705 25.954 -54.376 1.00 38.53 277 LEU A C 1
ATOM 2232 O O . LEU A 1 277 ? 6.621 24.896 -54.999 1.00 38.53 277 LEU A O 1
ATOM 2236 N N . VAL A 1 278 ? 6.571 27.163 -54.926 1.00 40.22 278 VAL A N 1
ATOM 2237 C CA . VAL A 1 278 ? 6.930 27.546 -56.300 1.00 40.22 278 VAL A CA 1
ATOM 2238 C C . VAL A 1 278 ? 7.709 28.845 -56.180 1.00 40.22 278 VAL A C 1
ATOM 2240 O O . VAL A 1 278 ? 7.226 29.722 -55.427 1.00 40.22 278 VAL A O 1
#

Sequence (278 aa):
MANHAEQDRRVNFLEQQIKDLEQHLRNECETSVKRQFQLMQQVADLGKRLQLKEAATNYLQQQLNEALGAYRAQRQRADQLQLESGSKAEQNQREQALREHIQRQEQQIREQQAALSECTSRSFEQQKIHERLQRSAELLEMRREDENVVSAEERAHLDDQLAEVQQQSDVLSDTCNQEGSDAALQNDTDEGQNPMTNGSRNTVVLEQEDALLDTGSQVQHTNRSIRGMNFNKSWGIRAPTNGKIWAPFSIYEYAKKLNEDAKEAQVVGHKPHNCSLV

Foldseek 3Di:
DVVVVVVVVVVVVVVVVVVVVVVVVVVVVVVVVVVVVVVVVVVVVVVVVVVVVVVVVVVVVVVVVVVVVVVVVVVVVVVVVVVVVVVVVVVVVVVVVVVVVVVVVVVVVVVVVVVVVVVVVVVVVVVVVVVVVVVVVVVVVVVVVVVVVVVVVVVVVVVVVVVVVVVVVVVVVVVDDDDDDDDDDDDDDDDDDDDDDDDDDDDDDDDDDDDDDDDDDDDDDDDDDDDDDDDDDDDDPDDPDDDDDDDPDDPVVVVVVVVVVVVVVVVVPDDDDDDDDD

pLDDT: mean 71.51, std 27.17, range [28.34, 98.19]

Secondary structure (DSSP, 8-state):
-HHHHHHHHHHHHHHHHHHHHHHHHHHHHHHHHHHHHHHHHHHHHHHHHHHHHHHHHHHHHHHHHHHHHHHHHHHHHHHHHHHHHHHHHHHHHHHHHHHHHHHHHHHHHHHHHHHHHHHHHHHHHHHHHHHHHHHHHHHHHHHHHHHHHHHHHHHHHHHHHHHHHHHHHHHHHTT---------------------------------------------------------------------------HHHHHHHHHHHHHHHHHSS---------

Organism: NCBI:txid29920